Protein 3QJA (pdb70)

B-factor: mean 16.16, std 7.22, range [7.81, 48.52]

Structure (mmCIF, N/CA/C/O backbone):
data_3QJA
#
_entry.id   3QJA
#
_cell.length_a   49.069
_cell.length_b   53.505
_cell.length_c   87.826
_cell.angle_alpha   90.000
_cell.angle_beta   90.000
_cell.angle_gamma   90.000
#
_symmetry.space_group_name_H-M   'P 21 21 21'
#
loop_
_entity.id
_entity.type
_entity.pdbx_description
1 polymer 'Indole-3-glycerol phosphate synthase'
2 non-polymer 'SULFATE ION'
3 water water
#
loop_
_atom_site.group_PDB
_atom_site.id
_atom_site.type_symbol
_atom_site.label_atom_id
_atom_site.label_alt_id
_atom_site.label_comp_id
_atom_site.label_asym_id
_atom_site.label_entity_id
_atom_site.label_seq_id
_atom_site.pdbx_PDB_ins_code
_atom_site.Cartn_x
_atom_site.Cartn_y
_atom_site.Cartn_z
_atom_site.occupancy
_atom_site.B_iso_or_equiv
_atom_site.auth_seq_id
_atom_site.auth_comp_id
_atom_site.auth_asym_id
_atom_site.auth_atom_id
_atom_site.pdbx_PDB_model_num
ATOM 1 N N . ALA A 1 4 ? 4.159 64.941 19.144 1.00 29.10 4 ALA A N 1
ATOM 2 C CA . ALA A 1 4 ? 5.457 65.116 19.859 1.00 28.98 4 ALA A CA 1
ATOM 3 C C . ALA A 1 4 ? 5.393 64.584 21.293 1.00 28.85 4 ALA A C 1
ATOM 4 O O . ALA A 1 4 ? 6.339 63.950 21.760 1.00 29.00 4 ALA A O 1
ATOM 6 N N . THR A 1 5 ? 4.278 64.835 21.980 1.00 28.49 5 THR A N 1
ATOM 7 C CA . THR A 1 5 ? 4.112 64.438 23.386 1.00 28.17 5 THR A CA 1
ATOM 8 C C . THR A 1 5 ? 3.964 62.926 23.590 1.00 27.65 5 THR A C 1
ATOM 9 O O . THR A 1 5 ? 4.527 62.364 24.534 1.00 27.71 5 THR A O 1
ATOM 11 N N . VAL A 1 6 ? 3.203 62.271 22.716 1.00 26.87 6 VAL A N 1
ATOM 12 C CA . VAL A 1 6 ? 3.029 60.816 22.790 1.00 26.10 6 VAL A CA 1
ATOM 13 C C . VAL A 1 6 ? 4.343 60.103 22.458 1.00 24.94 6 VAL A C 1
ATOM 14 O O . VAL A 1 6 ? 4.697 59.090 23.076 1.00 24.70 6 VAL A O 1
ATOM 18 N N . LEU A 1 7 ? 5.065 60.649 21.486 1.00 23.62 7 LEU A N 1
ATOM 19 C CA . LEU A 1 7 ? 6.381 60.144 21.123 1.00 22.49 7 LEU A CA 1
ATOM 20 C C . LEU A 1 7 ? 7.377 60.330 22.271 1.00 21.33 7 LEU A C 1
ATOM 21 O O . LEU A 1 7 ? 8.220 59.463 22.494 1.00 19.89 7 LEU A O 1
ATOM 26 N N . ASP A 1 8 ? 7.275 61.439 23.007 1.00 20.22 8 ASP A N 1
ATOM 27 C CA . ASP A 1 8 ? 8.090 61.636 24.216 1.00 19.89 8 ASP A CA 1
ATOM 28 C C . ASP A 1 8 ? 7.910 60.480 25.203 1.00 19.50 8 ASP A C 1
ATOM 29 O O . ASP A 1 8 ? 8.873 60.049 25.824 1.00 18.38 8 ASP A O 1
ATOM 34 N N . SER A 1 9 ? 6.682 59.980 25.343 1.00 19.54 9 SER A N 1
ATOM 35 C CA . SER A 1 9 ? 6.402 58.881 26.272 1.00 19.46 9 SER A CA 1
ATOM 36 C C . SER A 1 9 ? 7.051 57.570 25.810 1.00 18.98 9 SER A C 1
ATOM 37 O O . SER A 1 9 ? 7.606 56.812 26.616 1.00 19.40 9 SER A O 1
ATOM 39 N N . ILE A 1 10 ? 7.004 57.317 24.505 1.00 18.05 10 ILE A N 1
ATOM 40 C CA . ILE A 1 10 ? 7.696 56.166 23.925 1.00 17.80 10 ILE A CA 1
ATOM 41 C C . ILE A 1 10 ? 9.205 56.276 24.160 1.00 16.58 10 ILE A C 1
ATOM 42 O O . ILE A 1 10 ? 9.865 55.314 24.573 1.00 16.16 10 ILE A O 1
ATOM 47 N N . LEU A 1 11 ? 9.747 57.461 23.901 1.00 15.26 11 LEU A N 1
ATOM 48 C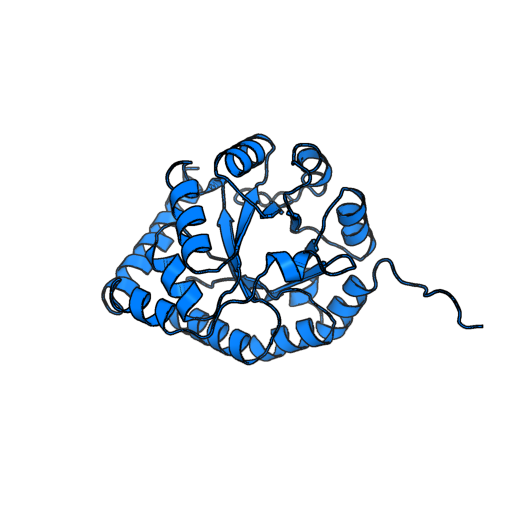 CA . LEU A 1 11 ? 11.176 57.698 24.063 1.00 14.54 11 LEU A CA 1
ATOM 49 C C . LEU A 1 11 ? 11.619 57.611 25.519 1.00 13.88 11 LEU A C 1
ATOM 50 O O . LEU A 1 11 ? 12.744 57.208 25.781 1.00 13.13 11 LEU A O 1
ATOM 55 N N . GLU A 1 12 ? 10.737 57.937 26.464 1.00 13.82 12 GLU A N 1
ATOM 56 C CA . GLU A 1 12 ? 11.053 57.763 27.880 1.00 14.26 12 GLU A CA 1
ATOM 57 C C . GLU A 1 12 ? 11.395 56.302 28.171 1.00 13.38 12 GLU A C 1
ATOM 58 O O . GLU A 1 12 ? 12.365 56.014 28.868 1.00 13.31 12 GLU A O 1
ATOM 64 N N . GLY A 1 13 ? 10.601 55.384 27.630 1.00 13.02 13 GLY A N 1
ATOM 65 C CA . GLY A 1 13 ? 10.853 53.954 27.811 1.00 12.70 13 GLY A CA 1
ATOM 66 C C . GLY A 1 13 ? 12.143 53.511 27.141 1.00 12.17 13 GLY A C 1
ATOM 67 O O . GLY A 1 13 ? 12.899 52.717 27.698 1.00 12.19 13 GLY A O 1
ATOM 68 N N . VAL A 1 14 ? 12.393 54.024 25.941 1.00 11.89 14 VAL A N 1
ATOM 69 C CA . VAL A 1 14 ? 13.628 53.718 25.223 1.00 11.50 14 VAL A CA 1
ATOM 70 C C . VAL A 1 14 ? 14.844 54.185 26.035 1.00 10.62 14 VAL A C 1
ATOM 71 O O . VAL A 1 14 ? 15.804 53.433 26.234 1.00 10.92 14 VAL A O 1
ATOM 75 N N . ARG A 1 15 ? 14.791 55.422 26.526 1.00 10.61 15 ARG A N 1
ATOM 76 C CA . ARG A 1 15 ? 15.890 55.985 27.314 1.00 10.54 15 ARG A CA 1
ATOM 77 C C . ARG A 1 15 ? 16.094 55.248 28.641 1.00 10.47 15 ARG A C 1
ATOM 78 O O . ARG A 1 15 ? 17.229 55.058 29.084 1.00 10.28 15 ARG A O 1
ATOM 86 N N . ALA A 1 16 ? 14.999 54.831 29.267 1.00 10.34 16 ALA A N 1
ATOM 87 C CA . ALA A 1 16 ? 15.077 54.022 30.480 1.00 10.27 16 ALA A CA 1
ATOM 88 C C . ALA A 1 16 ? 15.807 52.718 30.200 1.00 10.42 16 ALA A C 1
ATOM 89 O O . ALA A 1 16 ? 16.698 52.318 30.947 1.00 10.05 16 ALA A O 1
ATOM 91 N N . ASP A 1 17 ? 15.439 52.048 29.118 1.00 10.52 17 ASP A N 1
ATOM 92 C CA . ASP A 1 17 ? 16.093 50.783 28.799 1.00 11.25 17 ASP A CA 1
ATOM 93 C C . ASP A 1 17 ? 17.564 50.961 28.442 1.00 10.85 17 ASP A C 1
ATOM 94 O O . ASP A 1 17 ? 18.384 50.156 28.855 1.00 10.75 17 ASP A O 1
ATOM 99 N N . VAL A 1 18 ? 17.909 52.020 27.718 1.00 10.32 18 VAL A N 1
ATOM 100 C CA . VAL A 1 18 ? 19.315 52.301 27.437 1.00 10.51 18 VAL A CA 1
ATOM 101 C C . VAL A 1 18 ? 20.096 52.463 28.741 1.00 10.05 18 VAL A C 1
ATOM 102 O O . VAL A 1 18 ? 21.169 51.880 28.908 1.00 10.43 18 VAL A O 1
ATOM 106 N N . ALA A 1 19 ? 19.564 53.255 29.668 1.00 9.73 19 ALA A N 1
ATOM 107 C CA . ALA A 1 19 ? 20.239 53.501 30.936 1.00 9.95 19 ALA A CA 1
ATOM 108 C C . ALA A 1 19 ? 20.429 52.210 31.732 1.00 9.89 19 ALA A C 1
ATOM 109 O O . ALA A 1 19 ? 21.489 51.987 32.325 1.00 10.04 19 ALA A O 1
ATOM 111 N N . ALA A 1 20 ? 19.422 51.339 31.726 1.00 10.05 20 ALA A N 1
ATOM 112 C CA . ALA A 1 20 ? 19.565 50.054 32.404 1.00 10.36 20 ALA A CA 1
ATOM 113 C C . ALA A 1 20 ? 20.668 49.217 31.744 1.00 10.60 20 ALA A C 1
ATOM 114 O O . ALA A 1 20 ? 21.489 48.624 32.437 1.00 11.23 20 ALA A O 1
ATOM 116 N N . ARG A 1 21 ? 20.722 49.187 30.414 1.00 10.20 21 ARG A N 1
ATOM 117 C CA . ARG A 1 21 ? 21.768 48.419 29.736 1.00 10.25 21 ARG A CA 1
ATOM 118 C C . ARG A 1 21 ? 23.142 48.974 30.060 1.00 10.35 21 ARG A C 1
ATOM 119 O O . ARG A 1 21 ? 24.084 48.215 30.285 1.00 10.21 21 ARG A O 1
ATOM 127 N N . GLU A 1 22 ? 23.238 50.293 30.113 1.00 10.83 22 GLU A N 1
ATOM 128 C CA . GLU A 1 22 ? 24.491 50.983 30.370 1.00 11.69 22 GLU A CA 1
ATOM 129 C C . GLU A 1 22 ? 25.008 50.725 31.786 1.00 12.10 22 GLU A C 1
ATOM 130 O O . GLU A 1 22 ? 26.210 50.815 32.030 1.00 12.45 22 GLU A O 1
ATOM 136 N N . ALA A 1 23 ? 24.109 50.370 32.704 1.00 12.44 23 ALA A N 1
ATOM 137 C CA . ALA A 1 23 ? 24.506 50.017 34.065 1.00 12.80 23 ALA A CA 1
ATOM 138 C C . ALA A 1 23 ? 25.272 48.695 34.144 1.00 13.01 23 ALA A C 1
ATOM 139 O O . ALA A 1 23 ? 25.970 48.463 35.131 1.00 14.45 23 ALA A O 1
ATOM 141 N N . SER A 1 24 ? 25.143 47.830 33.132 1.00 12.33 24 SER A N 1
ATOM 142 C CA A SER A 1 24 ? 25.873 46.555 33.080 0.50 11.83 24 SER A CA 1
ATOM 143 C CA B SER A 1 24 ? 25.900 46.570 33.106 0.50 12.43 24 SER A CA 1
ATOM 144 C C . SER A 1 24 ? 26.949 46.501 31.993 1.00 11.58 24 SER A C 1
ATOM 145 O O . SER A 1 24 ? 27.946 45.796 32.140 1.00 11.90 24 SER A O 1
ATOM 150 N N . VAL A 1 25 ? 26.718 47.212 30.888 1.00 10.74 25 VAL A N 1
ATOM 151 C CA . VAL A 1 25 ? 27.694 47.333 29.806 1.00 10.36 25 VAL A CA 1
ATOM 152 C C . VAL A 1 25 ? 27.935 48.826 29.639 1.00 10.28 25 VAL A C 1
ATOM 153 O O . VAL A 1 25 ? 27.108 49.534 29.068 1.00 9.94 25 VAL A O 1
ATOM 157 N N . SER A 1 26 ? 29.047 49.313 30.174 1.00 10.36 26 SER A N 1
ATOM 158 C CA . SER A 1 26 ? 29.277 50.746 30.281 1.00 10.65 26 SER A CA 1
ATOM 159 C C . SER A 1 26 ? 29.488 51.392 28.922 1.00 10.41 26 SER A C 1
ATOM 160 O O . SER A 1 26 ? 29.749 50.724 27.921 1.00 9.97 26 SER A O 1
ATOM 163 N N . LEU A 1 27 ? 29.386 52.714 28.894 1.00 10.56 27 LEU A N 1
ATOM 164 C CA . LEU A 1 27 ? 29.698 53.467 27.695 1.00 10.92 27 LEU A CA 1
ATOM 165 C C . LEU A 1 27 ? 31.121 53.165 27.227 1.00 10.70 27 LEU A C 1
ATOM 166 O O . LEU A 1 27 ? 31.344 52.953 26.045 1.00 10.57 27 LEU A O 1
ATOM 171 N N . SER A 1 28 ? 32.090 53.131 28.136 1.00 11.15 28 SER A N 1
ATOM 172 C CA A SER A 1 28 ? 33.465 52.825 27.749 0.50 11.45 28 SER A CA 1
ATOM 173 C CA B SER A 1 28 ? 33.461 52.834 27.737 0.50 11.40 28 SER A CA 1
ATOM 174 C C . SER A 1 28 ? 33.561 51.433 27.114 1.00 10.94 28 SER A C 1
ATOM 175 O O . SER A 1 28 ? 34.224 51.248 26.096 1.00 10.73 28 SER A O 1
ATOM 180 N N . GLU A 1 29 ? 32.886 50.458 27.717 1.00 10.33 29 GLU A N 1
ATOM 181 C CA . GLU A 1 29 ? 32.881 49.093 27.193 1.00 10.10 29 GLU A CA 1
ATOM 182 C C . GLU A 1 29 ? 32.235 49.000 25.815 1.00 9.65 29 GLU A C 1
ATOM 183 O O . GLU A 1 29 ? 32.764 48.337 24.928 1.00 9.50 29 GLU A O 1
ATOM 189 N N . ILE A 1 30 ? 31.111 49.679 25.611 1.00 9.76 30 ILE A N 1
ATOM 190 C CA . ILE A 1 30 ? 30.447 49.569 24.319 1.00 9.71 30 ILE A CA 1
ATOM 191 C C . ILE A 1 30 ? 31.219 50.331 23.240 1.00 9.63 30 ILE A C 1
ATOM 192 O O . ILE A 1 30 ? 31.248 49.909 22.085 1.00 9.60 30 ILE A O 1
ATOM 197 N N . LYS A 1 31 ? 31.866 51.431 23.615 1.00 9.52 31 LYS A N 1
ATOM 198 C CA . LYS A 1 31 ? 32.745 52.132 22.678 1.00 10.47 31 LYS A CA 1
ATOM 199 C C . LYS A 1 31 ? 33.896 51.224 22.229 1.00 10.28 31 LYS A C 1
ATOM 200 O O . LYS A 1 31 ? 34.239 51.183 21.044 1.00 10.44 31 LYS A O 1
ATOM 206 N N . ALA A 1 32 ? 34.490 50.499 23.176 1.00 10.42 32 ALA A N 1
ATOM 207 C CA . ALA A 1 32 ? 35.583 49.584 22.855 1.00 10.66 32 ALA A CA 1
ATOM 208 C C . ALA A 1 32 ? 35.090 48.442 21.967 1.00 10.53 32 ALA A C 1
ATOM 209 O O . ALA A 1 32 ? 35.771 48.053 21.020 1.00 11.10 32 ALA A O 1
ATOM 211 N N . ALA A 1 33 ? 33.903 47.914 22.263 1.00 10.38 33 ALA A N 1
ATOM 212 C CA . ALA A 1 33 ? 33.319 46.847 21.447 1.00 10.44 33 ALA A CA 1
ATOM 213 C C . ALA A 1 33 ? 33.079 47.325 20.021 1.00 10.36 33 ALA A C 1
ATOM 214 O O . ALA A 1 33 ? 33.354 46.606 19.063 1.00 10.77 33 ALA A O 1
ATOM 216 N N . ALA A 1 34 ? 32.571 48.544 19.875 1.00 10.01 34 ALA A N 1
ATOM 217 C CA . ALA A 1 34 ? 32.329 49.106 18.551 1.00 10.44 34 ALA A CA 1
ATOM 218 C C . ALA A 1 34 ? 33.643 49.274 17.785 1.00 10.49 34 ALA A C 1
ATOM 219 O O . ALA A 1 34 ? 33.734 48.924 16.605 1.00 11.03 34 ALA A O 1
ATOM 221 N N . ALA A 1 35 ? 34.672 49.791 18.454 1.00 10.93 35 ALA A N 1
ATOM 222 C CA . ALA A 1 35 ? 35.965 50.008 17.806 1.00 11.80 35 ALA A CA 1
ATOM 223 C C . ALA A 1 35 ? 36.612 48.710 17.332 1.00 12.13 35 ALA A C 1
ATOM 224 O O . ALA A 1 35 ? 37.309 48.699 16.321 1.00 13.43 35 ALA A O 1
ATOM 226 N N . ALA A 1 36 ? 36.374 47.620 18.058 1.00 11.98 36 ALA A N 1
ATOM 227 C CA . ALA A 1 36 ? 36.959 46.312 17.749 1.00 12.15 36 ALA A CA 1
ATOM 228 C C . ALA A 1 36 ? 36.143 45.484 16.760 1.00 11.95 36 ALA A C 1
ATOM 229 O O . ALA A 1 36 ? 36.602 44.435 16.317 1.00 12.07 36 ALA A O 1
ATOM 231 N N . ALA A 1 37 ? 34.940 45.935 16.413 1.00 11.42 37 ALA A N 1
ATOM 232 C CA . ALA A 1 37 ? 34.044 45.147 15.576 1.00 11.07 37 ALA A CA 1
ATOM 233 C C . ALA A 1 37 ? 34.569 45.013 14.148 1.00 10.82 37 ALA A C 1
ATOM 234 O O . ALA A 1 37 ? 35.338 45.857 13.687 1.00 11.67 37 ALA A O 1
ATOM 236 N N . PRO A 1 38 ? 34.140 43.958 13.436 1.00 10.28 38 PRO A N 1
ATOM 237 C CA . PRO A 1 38 ? 34.459 43.835 12.013 1.00 10.27 38 PRO A CA 1
ATOM 238 C C . PRO A 1 38 ? 34.038 45.088 11.250 1.00 10.43 38 PRO A C 1
ATOM 239 O O . PRO A 1 38 ? 33.015 45.684 11.583 1.00 10.34 38 PRO A O 1
ATOM 243 N N . PRO A 1 39 ? 34.826 45.513 10.252 1.00 10.78 39 PRO A N 1
ATOM 244 C CA . PRO A 1 39 ? 34.550 46.794 9.614 1.00 11.05 39 PRO A CA 1
ATOM 245 C C . PRO A 1 39 ? 33.148 46.922 9.019 1.00 10.46 39 PRO A C 1
ATOM 246 O O . PRO A 1 39 ? 32.613 45.954 8.468 1.00 10.09 39 PRO A O 1
ATOM 250 N N . PRO A 1 40 ? 32.561 48.125 9.113 1.00 10.09 40 PRO A N 1
ATOM 251 C CA . PRO A 1 40 ? 31.272 48.355 8.492 1.00 9.84 40 PRO A CA 1
ATOM 252 C C . PRO A 1 40 ? 31.401 48.447 6.981 1.00 10.03 40 PRO A C 1
ATOM 253 O O . PRO A 1 40 ? 32.441 48.862 6.457 1.00 10.67 40 PRO A O 1
ATOM 257 N N . LEU A 1 41 ? 30.342 48.059 6.290 1.00 9.78 41 LEU A N 1
ATOM 258 C CA . LEU A 1 41 ? 30.232 48.239 4.848 1.00 10.01 41 LEU A CA 1
ATOM 259 C C . LEU A 1 41 ? 29.792 49.658 4.499 1.00 10.37 41 LEU A C 1
ATOM 260 O O . LEU A 1 41 ? 28.939 50.241 5.185 1.00 11.17 41 LEU A O 1
ATOM 265 N N . ASP A 1 42 ? 30.363 50.197 3.427 1.00 11.10 42 ASP A N 1
ATOM 266 C CA . ASP A 1 42 ? 29.959 51.479 2.857 1.00 11.62 42 ASP A CA 1
ATOM 267 C C . ASP A 1 42 ? 28.583 51.330 2.207 1.00 11.06 42 ASP A C 1
ATOM 268 O O . ASP A 1 42 ? 28.449 50.779 1.117 1.00 11.50 42 ASP A O 1
ATOM 273 N N . VAL A 1 43 ? 27.560 51.825 2.892 1.00 10.92 43 VAL A N 1
ATOM 274 C CA . VAL A 1 43 ? 26.188 51.650 2.439 1.00 11.34 43 VAL A CA 1
ATOM 275 C C . VAL A 1 43 ? 25.873 52.570 1.252 1.00 11.64 43 VAL A C 1
ATOM 276 O O . VAL A 1 43 ? 25.040 52.241 0.418 1.00 11.78 43 VAL A O 1
ATOM 280 N N . MET A 1 44 ? 26.565 53.702 1.158 1.00 12.34 44 MET A N 1
ATOM 281 C CA . MET A 1 44 ? 26.405 54.597 0.010 1.00 13.12 44 MET A CA 1
ATOM 282 C C . MET A 1 44 ? 26.759 53.875 -1.292 1.00 12.83 44 MET A C 1
ATOM 283 O O . MET A 1 44 ? 26.025 53.941 -2.286 1.00 12.93 44 MET A O 1
ATOM 288 N N . ALA A 1 45 ? 27.884 53.168 -1.278 1.00 12.66 45 ALA A N 1
ATOM 289 C CA . ALA A 1 45 ? 28.310 52.396 -2.438 1.00 12.83 45 ALA A CA 1
ATOM 290 C C . ALA A 1 45 ? 27.302 51.297 -2.781 1.00 12.72 45 ALA A C 1
ATOM 291 O O . ALA A 1 45 ? 27.001 51.073 -3.945 1.00 13.09 45 ALA A O 1
ATOM 293 N N . ALA A 1 46 ? 26.765 50.622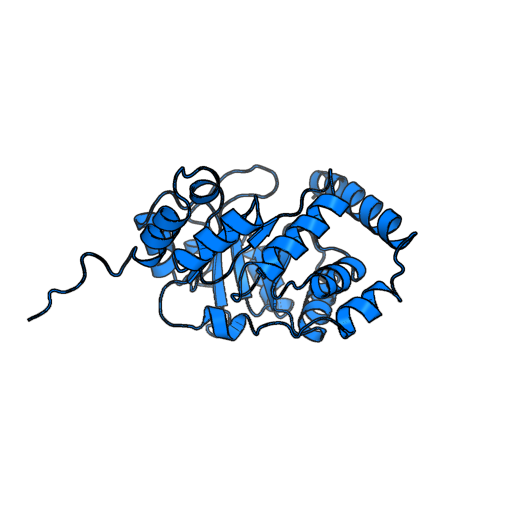 -1.767 1.00 12.11 46 ALA A N 1
ATOM 294 C CA . ALA A 1 46 ? 25.748 49.600 -2.001 1.00 12.18 46 ALA A CA 1
ATOM 295 C C . ALA A 1 46 ? 24.525 50.212 -2.679 1.00 12.38 46 ALA A C 1
ATOM 296 O O . ALA A 1 46 ? 23.998 49.655 -3.642 1.00 12.58 46 ALA A O 1
ATOM 298 N N . LEU A 1 47 ? 24.084 51.360 -2.173 1.00 12.89 47 LEU A N 1
ATOM 299 C CA . LEU A 1 47 ? 22.883 52.020 -2.693 1.00 13.72 47 LEU A CA 1
ATOM 300 C C . LEU A 1 47 ? 23.066 52.541 -4.119 1.00 14.83 47 LEU A C 1
ATOM 301 O O . LEU A 1 47 ? 22.091 52.657 -4.863 1.00 16.00 47 LEU A O 1
ATOM 306 N N . ARG A 1 48 ? 24.304 52.840 -4.500 1.00 15.53 48 ARG A N 1
ATOM 307 C CA . ARG A 1 48 ? 24.595 53.338 -5.850 1.00 16.89 48 ARG A CA 1
ATOM 308 C C . ARG A 1 48 ? 24.754 52.227 -6.898 1.00 17.08 48 ARG A C 1
ATOM 309 O O . ARG A 1 48 ? 24.931 52.524 -8.083 1.00 18.06 48 ARG A O 1
ATOM 317 N N . GLU A 1 49 ? 24.679 50.962 -6.494 1.00 17.41 49 GLU A N 1
ATOM 318 C CA . GLU A 1 49 ? 24.739 49.855 -7.452 1.00 17.70 49 GLU A CA 1
ATOM 319 C C . GLU A 1 49 ? 23.553 49.903 -8.419 1.00 17.96 49 GLU A C 1
ATOM 320 O O . GLU A 1 49 ? 22.465 50.342 -8.045 1.00 17.66 49 GLU A O 1
ATOM 326 N N . PRO A 1 50 ? 23.757 49.464 -9.676 1.00 18.47 50 PRO A N 1
ATOM 327 C CA . PRO A 1 50 ? 22.681 49.545 -10.664 1.00 18.51 50 PRO A CA 1
ATOM 328 C C . PRO A 1 50 ? 21.387 48.851 -10.253 1.00 18.02 50 PRO A C 1
ATOM 329 O O . PRO A 1 50 ? 21.411 47.815 -9.597 1.00 18.27 50 PRO A O 1
ATOM 333 N N . GLY A 1 51 ? 20.264 49.429 -10.667 1.00 17.54 51 GLY A N 1
ATOM 334 C CA . GLY A 1 51 ? 18.961 48.842 -10.413 1.00 16.79 51 GLY A CA 1
ATOM 335 C C . GLY A 1 51 ? 18.333 49.423 -9.170 1.00 15.95 51 GLY A C 1
ATOM 336 O O . GLY A 1 51 ? 19.009 50.030 -8.334 1.00 16.51 51 GLY A O 1
ATOM 337 N N . ILE A 1 52 ? 17.031 49.226 -9.043 1.00 14.77 52 ILE A N 1
ATOM 338 C CA . ILE A 1 52 ? 16.282 49.761 -7.920 1.00 13.89 52 ILE A CA 1
ATOM 339 C C . ILE A 1 52 ? 16.527 48.833 -6.739 1.00 13.07 52 ILE A C 1
ATOM 340 O O . ILE A 1 52 ? 16.108 47.677 -6.763 1.00 14.00 52 ILE A O 1
ATOM 345 N N . GLY A 1 53 ? 17.219 49.327 -5.721 1.00 12.09 53 GLY A N 1
ATOM 346 C CA . GLY A 1 53 ? 17.562 48.501 -4.569 1.00 11.81 53 GLY A CA 1
ATOM 347 C C . GLY A 1 53 ? 16.350 48.145 -3.734 1.00 11.18 53 GLY A C 1
ATOM 348 O O . GLY A 1 53 ? 15.451 48.963 -3.544 1.00 12.32 53 GLY A O 1
ATOM 349 N N . VAL A 1 54 ? 16.324 46.915 -3.241 1.00 10.49 54 VAL A N 1
ATOM 350 C CA . VAL A 1 54 ? 15.272 46.465 -2.349 1.00 10.32 54 VAL A CA 1
ATOM 351 C C . VAL A 1 54 ? 15.871 46.297 -0.957 1.00 9.68 54 VAL A C 1
ATOM 352 O O . VAL A 1 54 ? 16.819 45.537 -0.763 1.00 10.23 54 VAL A O 1
ATOM 356 N N . ILE A 1 55 ? 15.322 47.023 0.002 1.00 9.52 55 ILE A N 1
ATOM 357 C CA . ILE A 1 55 ? 15.703 46.894 1.399 1.00 9.55 55 ILE A CA 1
ATOM 358 C C . ILE A 1 55 ? 14.608 46.072 2.062 1.00 9.53 55 ILE A C 1
ATOM 359 O O . ILE A 1 55 ? 13.467 46.514 2.141 1.00 10.46 55 ILE A O 1
ATOM 364 N N . ALA A 1 56 ? 14.959 44.869 2.510 1.00 9.56 56 ALA A N 1
ATOM 365 C CA . ALA A 1 56 ? 13.991 43.889 2.999 1.00 9.81 56 ALA A CA 1
ATOM 366 C C . ALA A 1 56 ? 14.061 43.843 4.514 1.00 9.82 56 ALA A C 1
ATOM 367 O O . ALA A 1 56 ? 15.136 43.692 5.077 1.00 10.36 56 ALA A O 1
ATOM 369 N N . GLU A 1 57 ? 12.914 43.960 5.178 1.00 10.61 57 GLU A N 1
ATOM 370 C CA . GLU A 1 57 ? 12.902 44.129 6.620 1.00 11.94 57 GLU A CA 1
ATOM 371 C C . GLU A 1 57 ? 12.507 42.878 7.381 1.00 12.65 57 GLU A C 1
ATOM 372 O O . GLU A 1 57 ? 11.503 42.225 7.073 1.00 12.55 57 GLU A O 1
ATOM 378 N N . VAL A 1 58 ? 13.343 42.539 8.360 1.00 13.88 58 VAL A N 1
ATOM 379 C CA . VAL A 1 58 ? 13.030 41.555 9.393 1.00 16.36 58 VAL A CA 1
ATOM 380 C C . VAL A 1 58 ? 12.336 42.298 10.546 1.00 18.32 58 VAL A C 1
ATOM 381 O O . VAL A 1 58 ? 12.927 43.177 11.170 1.00 18.74 58 VAL A O 1
ATOM 385 N N . LYS A 1 59 ? 11.078 41.959 10.806 1.00 20.75 59 LYS A N 1
ATOM 386 C CA . LYS A 1 59 ? 10.339 42.496 11.951 1.00 22.98 59 LYS A CA 1
ATOM 387 C C . LYS A 1 59 ? 9.188 41.564 12.304 1.00 23.25 59 LYS A C 1
ATOM 388 O O . LYS A 1 59 ? 8.674 40.855 11.439 1.00 24.45 59 LYS A O 1
ATOM 394 N N . ASP A 1 73 ? 12.852 32.031 12.163 1.00 18.66 73 ASP A N 1
ATOM 395 C CA . ASP A 1 73 ? 14.253 32.270 12.498 1.00 17.58 73 ASP A CA 1
ATOM 396 C C . ASP A 1 73 ? 14.740 33.508 11.738 1.00 16.45 73 ASP A C 1
ATOM 397 O O . ASP A 1 73 ? 14.713 33.519 10.514 1.00 15.76 73 ASP A O 1
ATOM 402 N N . PRO A 1 74 ? 15.168 34.564 12.457 1.00 15.56 74 PRO A N 1
ATOM 403 C CA . PRO A 1 74 ? 15.516 35.808 11.763 1.00 15.18 74 PRO A CA 1
ATOM 404 C C . PRO A 1 74 ? 16.701 35.678 10.809 1.00 14.45 74 PRO A C 1
ATOM 405 O O . PRO A 1 74 ? 16.721 36.366 9.792 1.00 14.08 74 PRO A O 1
ATOM 409 N N . ALA A 1 75 ? 17.667 34.819 11.127 1.00 13.78 75 ALA A N 1
ATOM 410 C CA . ALA A 1 75 ? 18.799 34.568 10.238 1.00 13.51 75 ALA A CA 1
ATOM 411 C C . ALA A 1 75 ? 18.332 33.916 8.945 1.00 13.21 75 ALA A C 1
ATOM 412 O O . ALA A 1 75 ? 18.788 34.270 7.861 1.00 12.68 75 ALA A O 1
ATOM 414 N N . LYS A 1 76 ? 17.436 32.942 9.063 1.00 13.26 76 LYS A N 1
ATOM 415 C CA . LYS A 1 76 ? 16.900 32.265 7.890 1.00 13.01 76 LYS A CA 1
ATOM 416 C C . LYS A 1 76 ? 16.108 33.237 7.009 1.00 12.26 76 LYS A C 1
ATOM 417 O O . LYS A 1 76 ? 16.198 33.191 5.784 1.00 11.70 76 LYS A O 1
ATOM 419 N N . LEU A 1 77 ? 15.337 34.115 7.637 1.00 11.52 77 LEU A N 1
ATOM 420 C CA . LEU A 1 77 ? 14.582 35.125 6.903 1.00 11.32 77 LEU A CA 1
ATOM 421 C C . LEU A 1 77 ? 15.523 36.086 6.177 1.00 10.80 77 LEU A C 1
ATOM 422 O O . LEU A 1 77 ? 15.354 36.348 4.992 1.00 10.56 77 LEU A O 1
ATOM 427 N N . ALA A 1 78 ? 16.539 36.585 6.878 1.00 10.54 78 ALA A N 1
ATOM 428 C CA . ALA A 1 78 ? 17.530 37.467 6.252 1.00 10.64 78 ALA A CA 1
ATOM 429 C C . ALA A 1 78 ? 18.235 36.789 5.075 1.00 10.47 78 ALA A C 1
ATOM 430 O O . ALA A 1 78 ? 18.470 37.425 4.042 1.00 10.45 78 ALA A O 1
ATOM 432 N N . GLN A 1 79 ? 18.560 35.501 5.219 1.00 10.87 79 GLN A N 1
ATOM 433 C CA . GLN A 1 79 ? 19.216 34.761 4.146 1.00 11.50 79 GLN A CA 1
ATOM 434 C C . GLN A 1 79 ? 18.310 34.603 2.942 1.00 11.03 79 GLN A C 1
ATOM 435 O O . GLN A 1 79 ? 18.777 34.694 1.813 1.00 11.01 79 GLN A O 1
ATOM 441 N N . ALA A 1 80 ? 17.023 34.359 3.178 1.00 10.70 80 ALA A N 1
ATOM 442 C CA . ALA A 1 80 ? 16.050 34.306 2.098 1.00 10.51 80 ALA A CA 1
ATOM 443 C C . ALA A 1 80 ? 16.023 35.641 1.356 1.00 9.77 80 ALA A C 1
ATOM 444 O O . ALA A 1 80 ? 16.020 35.677 0.132 1.00 9.76 80 ALA A O 1
ATOM 446 N N . TYR A 1 81 ? 16.036 36.739 2.105 1.00 9.47 81 TYR A N 1
ATOM 447 C CA . TYR A 1 81 ? 16.069 38.063 1.499 1.00 9.37 81 TYR A CA 1
ATOM 448 C C . TYR A 1 81 ? 17.316 38.263 0.627 1.00 9.31 81 TYR A C 1
ATOM 449 O O . TYR A 1 81 ? 17.238 38.728 -0.520 1.00 9.17 81 TYR A O 1
ATOM 458 N N . GLN A 1 82 ? 18.477 37.917 1.169 1.00 9.32 82 GLN A N 1
ATOM 459 C CA . GLN A 1 82 ? 19.711 38.044 0.406 1.00 9.34 82 GLN A CA 1
ATOM 460 C C . GLN A 1 82 ? 19.679 37.156 -0.840 1.00 9.90 82 GLN A C 1
ATOM 461 O O . GLN A 1 82 ? 20.054 37.592 -1.930 1.00 9.59 82 GLN A O 1
ATOM 467 N N . ASP A 1 83 ? 19.217 35.919 -0.676 1.00 10.37 83 ASP A N 1
ATOM 468 C CA . ASP A 1 83 ? 19.093 34.978 -1.799 1.00 11.39 83 ASP A CA 1
ATOM 469 C C . ASP A 1 83 ? 18.228 35.532 -2.925 1.00 10.93 83 ASP A C 1
ATOM 470 O O . ASP A 1 83 ? 18.504 35.302 -4.096 1.00 11.87 83 ASP A O 1
ATOM 475 N N . GLY A 1 84 ? 17.165 36.239 -2.555 1.00 10.31 84 GLY A N 1
ATOM 476 C CA . GLY A 1 84 ? 16.252 36.843 -3.519 1.00 10.20 84 GLY A CA 1
ATOM 477 C C . GLY A 1 84 ? 16.778 38.098 -4.186 1.00 9.93 84 GLY A C 1
ATOM 478 O O . GLY A 1 84 ? 16.148 38.604 -5.105 1.00 10.66 84 GLY A O 1
ATOM 479 N N . GLY A 1 85 ? 17.910 38.622 -3.714 1.00 9.45 85 GLY A N 1
ATOM 480 C CA . GLY A 1 85 ? 18.549 39.785 -4.320 1.00 9.45 85 GLY A CA 1
ATOM 481 C C . GLY A 1 85 ? 18.411 41.091 -3.558 1.00 9.26 85 GLY A C 1
ATOM 482 O O . GLY A 1 85 ? 18.696 42.149 -4.111 1.00 9.64 85 GLY A O 1
ATOM 483 N N . ALA A 1 86 ? 18.006 41.040 -2.292 1.00 9.34 86 ALA A N 1
ATOM 484 C CA . ALA A 1 86 ? 17.934 42.262 -1.484 1.00 9.03 86 ALA A CA 1
ATOM 485 C C . ALA A 1 86 ? 19.287 42.974 -1.468 1.00 9.09 86 ALA A C 1
ATOM 486 O O . ALA A 1 86 ? 20.346 42.340 -1.431 1.00 9.47 86 ALA A O 1
ATOM 488 N N . ARG A 1 87 ? 19.238 44.298 -1.459 1.00 8.92 87 ARG A N 1
ATOM 489 C CA . ARG A 1 87 ? 20.444 45.114 -1.409 1.00 9.33 87 ARG A CA 1
ATOM 490 C C . ARG A 1 87 ? 20.928 45.301 0.030 1.00 8.99 87 ARG A C 1
ATOM 491 O O . ARG A 1 87 ? 22.124 45.383 0.276 1.00 9.49 87 ARG A O 1
ATOM 499 N N . ILE A 1 88 ? 19.972 45.417 0.953 1.00 8.96 88 ILE A N 1
ATOM 500 C CA . ILE A 1 88 ? 20.210 45.670 2.370 1.00 9.18 88 ILE A CA 1
ATOM 501 C C . ILE A 1 88 ? 19.118 44.921 3.137 1.00 8.83 88 ILE A C 1
ATOM 502 O O . ILE A 1 88 ? 17.993 44.805 2.654 1.00 9.00 88 ILE A O 1
ATOM 507 N N . VAL A 1 89 ? 19.451 44.424 4.328 1.00 8.97 89 VAL A N 1
ATOM 508 C CA A VAL A 1 89 ? 18.471 43.851 5.248 0.50 9.38 89 VAL A CA 1
ATOM 509 C CA B VAL A 1 89 ? 18.440 43.881 5.227 0.50 9.71 89 VAL A CA 1
ATOM 510 C C . VAL A 1 89 ? 18.282 44.816 6.419 1.00 9.40 89 VAL A C 1
ATOM 511 O O . VAL A 1 89 ? 19.260 45.283 6.989 1.00 9.59 89 VAL A O 1
ATOM 518 N N . SER A 1 90 ? 17.040 45.107 6.761 1.00 9.59 90 SER A N 1
ATOM 519 C CA . SER A 1 90 ? 16.726 45.933 7.907 1.00 10.53 90 SER A CA 1
ATOM 520 C C . SER A 1 90 ? 16.280 45.023 9.044 1.00 10.57 90 SER A C 1
ATOM 521 O O . SER A 1 90 ? 15.570 44.040 8.815 1.00 11.56 90 SER A O 1
ATOM 524 N N . VAL A 1 91 ? 16.721 45.325 10.259 1.00 10.58 91 VAL A N 1
ATOM 525 C CA . VAL A 1 91 ? 16.345 44.560 11.441 1.00 11.66 91 VAL A CA 1
ATOM 526 C C . VAL A 1 91 ? 15.771 45.545 12.455 1.00 12.41 91 VAL A C 1
ATOM 527 O O . VAL A 1 91 ? 16.434 46.493 12.875 1.00 11.87 91 VAL A O 1
ATOM 531 N N . VAL A 1 92 ? 14.499 45.344 12.787 1.00 14.44 92 VAL A N 1
ATOM 532 C CA . VAL A 1 92 ? 13.788 46.221 13.705 1.00 15.81 92 VAL A CA 1
ATOM 533 C C . VAL A 1 92 ? 13.943 45.725 15.137 1.00 16.69 92 VAL A C 1
ATOM 534 O O . VAL A 1 92 ? 13.803 44.530 15.418 1.00 17.10 92 VAL A O 1
ATOM 538 N N . THR A 1 93 ? 14.207 46.656 16.046 1.00 17.70 93 THR A N 1
ATOM 539 C CA . THR A 1 93 ? 14.352 46.342 17.459 1.00 18.52 93 THR A CA 1
ATOM 540 C C . THR A 1 93 ? 13.011 45.972 18.084 1.00 19.80 93 THR A C 1
ATOM 541 O O . THR A 1 93 ? 11.973 46.557 17.755 1.00 20.22 93 THR A O 1
ATOM 545 N N . GLU A 1 94 ? 13.059 44.988 18.976 1.00 20.97 94 GLU A N 1
ATOM 546 C CA . GLU A 1 94 ? 11.927 44.618 19.818 1.00 22.33 94 GLU A CA 1
ATOM 547 C C . GLU A 1 94 ? 12.287 44.985 21.255 1.00 23.26 94 GLU A C 1
ATOM 548 O O . GLU A 1 94 ? 13.022 44.261 21.930 1.00 23.72 94 GLU A O 1
ATOM 550 N N . GLN A 1 95 ? 11.780 46.129 21.710 1.00 24.23 95 GLN A N 1
ATOM 551 C CA . GLN A 1 95 ? 12.114 46.679 23.035 1.00 24.83 95 GLN A CA 1
ATOM 552 C C . GLN A 1 95 ? 11.827 45.737 24.214 1.00 25.01 95 GLN A C 1
ATOM 553 O O . GLN A 1 95 ? 12.465 45.836 25.261 1.00 25.90 95 GLN A O 1
ATOM 555 N N . ARG A 1 96 ? 10.905 44.801 24.013 1.00 25.19 96 ARG A N 1
ATOM 556 C CA . ARG A 1 96 ? 10.357 43.964 25.083 1.00 24.78 96 ARG A CA 1
ATOM 557 C C . ARG A 1 96 ? 11.228 42.749 25.402 1.00 24.55 96 ARG A C 1
ATOM 558 O O . ARG A 1 96 ? 11.051 42.106 26.436 1.00 24.57 96 ARG A O 1
ATOM 566 N N . ARG A 1 97 ? 12.145 42.422 24.494 1.00 23.60 97 ARG A N 1
ATOM 567 C CA . ARG A 1 97 ? 13.046 41.287 24.658 1.00 23.04 97 ARG A CA 1
ATOM 568 C C . ARG A 1 97 ? 14.403 41.695 24.099 1.00 21.67 97 ARG A C 1
ATOM 569 O O . ARG A 1 97 ? 14.879 41.135 23.108 1.00 21.52 97 ARG A O 1
ATOM 577 N N . PHE A 1 98 ? 15.029 42.678 24.742 1.00 20.11 98 PHE A N 1
ATOM 578 C CA . PHE A 1 98 ? 16.126 43.394 24.103 1.00 18.86 98 PHE A CA 1
ATOM 579 C C . PHE A 1 98 ? 17.387 42.555 23.933 1.00 17.77 98 PHE A C 1
ATOM 580 O O . PHE A 1 98 ? 17.998 42.612 22.874 1.00 16.69 98 PHE A O 1
ATOM 588 N N . GLN A 1 99 ? 17.786 41.792 24.946 1.00 17.01 99 GLN A N 1
ATOM 589 C CA . GLN A 1 99 ? 18.965 40.927 24.813 1.00 16.62 99 GLN A CA 1
ATOM 590 C C . GLN A 1 99 ? 18.729 39.884 23.722 1.00 16.77 99 GLN A C 1
ATOM 591 O O . GLN A 1 99 ? 19.632 39.596 22.942 1.00 15.97 99 GLN A O 1
ATOM 597 N N . GLY A 1 100 ? 17.513 39.344 23.653 1.00 17.00 100 GLY A N 1
ATOM 598 C CA . GLY A 1 100 ? 17.124 38.475 22.535 1.00 17.08 100 GLY A CA 1
ATOM 599 C C . GLY A 1 100 ? 17.160 39.191 21.193 1.00 17.14 100 GLY A C 1
ATOM 600 O O . GLY A 1 100 ? 17.580 38.610 20.192 1.00 17.11 100 GLY A O 1
ATOM 601 N N . SER A 1 101 ? 16.734 40.450 21.166 1.00 16.83 101 SER A N 1
ATOM 602 C CA . SER A 1 101 ? 16.815 41.286 19.964 1.00 16.94 101 SER A CA 1
ATOM 603 C C . SER A 1 101 ? 18.268 41.434 19.511 1.00 16.05 101 SER A C 1
ATOM 604 O O . SER A 1 101 ? 18.563 41.319 18.320 1.00 15.90 101 SER A O 1
ATOM 607 N N . LEU A 1 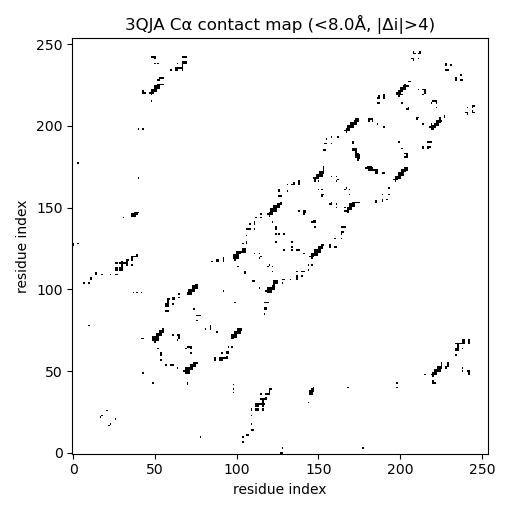102 ? 19.174 41.688 20.454 1.00 15.23 102 LEU A N 1
ATOM 608 C CA . LEU A 1 102 ? 20.597 41.793 20.130 1.00 14.61 102 LEU A CA 1
ATOM 609 C C . LEU A 1 102 ? 21.142 40.466 19.612 1.00 14.45 102 LEU A C 1
ATOM 610 O O . LEU A 1 102 ? 21.897 40.454 18.642 1.00 14.00 102 LEU A O 1
ATOM 615 N N . ASP A 1 103 ? 20.740 39.352 20.226 1.00 14.53 103 ASP A N 1
ATOM 616 C CA . ASP A 1 103 ? 21.144 38.026 19.748 1.00 15.30 103 ASP A CA 1
ATOM 617 C C . ASP A 1 103 ? 20.675 37.808 18.317 1.00 15.14 103 ASP A C 1
ATOM 618 O O . ASP A 1 103 ? 21.412 37.257 17.493 1.00 14.96 103 ASP A O 1
ATOM 623 N N . ASP A 1 104 ? 19.452 38.242 18.026 1.00 14.73 104 ASP A N 1
ATOM 624 C CA . ASP A 1 104 ? 18.904 38.123 16.681 1.00 14.48 104 ASP A CA 1
ATOM 625 C C . ASP A 1 104 ? 19.650 39.010 15.692 1.00 13.85 104 ASP A C 1
ATOM 626 O O . ASP A 1 104 ? 19.871 38.598 14.556 1.00 13.64 104 ASP A O 1
ATOM 631 N N . LEU A 1 105 ? 20.029 40.220 16.106 1.00 13.16 105 LEU A N 1
ATOM 632 C CA . LEU A 1 105 ? 20.833 41.105 15.251 1.00 12.76 105 LEU A CA 1
ATOM 633 C C . LEU A 1 105 ? 22.165 40.435 14.940 1.00 12.15 105 LEU A C 1
ATOM 634 O O . LEU A 1 105 ? 22.621 40.463 13.804 1.00 10.97 105 LEU A O 1
ATOM 639 N N . ASP A 1 106 ? 22.780 39.821 15.949 1.00 11.54 106 ASP A N 1
ATOM 640 C CA . ASP A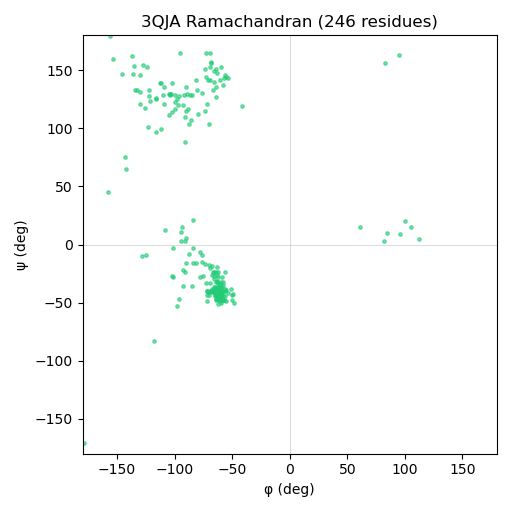 1 106 ? 24.042 39.091 15.743 1.00 11.78 106 ASP A CA 1
ATOM 641 C C . ASP A 1 106 ? 23.846 37.920 14.782 1.00 11.31 106 ASP A C 1
ATOM 642 O O . ASP A 1 106 ? 24.676 37.675 13.920 1.00 11.30 106 ASP A O 1
ATOM 647 N N . ALA A 1 107 ? 22.752 37.187 14.952 1.00 11.30 107 ALA A N 1
ATOM 648 C CA . ALA A 1 107 ? 22.456 36.056 14.079 1.00 11.21 107 ALA A CA 1
ATOM 649 C C . ALA A 1 107 ? 22.238 36.513 12.637 1.00 10.89 107 ALA A C 1
ATOM 650 O O . ALA A 1 107 ? 22.742 35.894 11.715 1.00 11.15 107 ALA A O 1
ATOM 652 N N . VAL A 1 108 ? 21.490 37.594 12.444 1.00 10.05 108 VAL A N 1
ATOM 653 C CA . VAL A 1 108 ? 21.316 38.155 11.103 1.00 9.87 108 VAL A CA 1
ATOM 654 C C . VAL A 1 108 ? 22.658 38.590 10.532 1.00 9.52 108 VAL A C 1
ATOM 655 O O . VAL A 1 108 ? 22.951 38.325 9.376 1.00 9.13 108 VAL A O 1
ATOM 659 N N . ARG A 1 109 ? 23.470 39.255 11.349 1.00 9.24 109 ARG A N 1
ATOM 660 C CA . ARG A 1 109 ? 24.779 39.705 10.898 1.00 9.09 109 ARG A CA 1
ATOM 661 C C . ARG A 1 109 ? 25.637 38.544 10.376 1.00 9.21 109 ARG A C 1
ATOM 662 O O . ARG A 1 109 ? 26.332 38.691 9.381 1.00 9.28 109 ARG A O 1
ATOM 670 N N . ALA A 1 110 ? 25.575 37.394 11.042 1.00 9.50 110 ALA A N 1
ATOM 671 C CA . ALA A 1 110 ? 26.356 36.225 10.628 1.00 9.72 110 ALA A CA 1
ATOM 672 C C . ALA A 1 110 ? 25.767 35.522 9.403 1.00 9.82 110 ALA A C 1
ATOM 673 O O . ALA A 1 110 ? 26.430 34.691 8.775 1.00 9.94 110 ALA A O 1
ATOM 675 N N . SER A 1 111 ? 24.520 35.838 9.064 1.00 9.90 111 SER A N 1
ATOM 676 C CA . SER A 1 111 ? 23.791 35.117 8.024 1.00 10.26 111 SER A CA 1
ATOM 677 C C . SER A 1 111 ? 23.916 35.736 6.639 1.00 10.14 111 SER A C 1
ATOM 678 O O . SER A 1 111 ? 23.697 35.039 5.650 1.00 10.88 111 SER A O 1
ATOM 681 N N . VAL A 1 112 ? 24.257 37.029 6.568 1.00 9.90 112 VAL A N 1
ATOM 682 C CA . VAL A 1 112 ? 24.304 37.763 5.301 1.00 10.22 112 VAL A CA 1
ATOM 683 C C . VAL A 1 112 ? 25.565 38.615 5.192 1.00 10.04 112 VAL A C 1
ATOM 684 O O . VAL A 1 112 ? 26.145 39.025 6.203 1.00 10.08 112 VAL A O 1
ATOM 688 N N . SER A 1 113 ? 25.977 38.860 3.952 1.00 10.09 113 SER A N 1
ATOM 689 C CA A SER A 1 113 ? 27.154 39.688 3.674 0.50 10.43 113 SER A CA 1
ATOM 690 C CA B SER A 1 113 ? 27.155 39.677 3.646 0.50 10.50 113 SER A CA 1
ATOM 691 C C . SER A 1 113 ? 26.787 41.088 3.184 1.00 10.25 113 SER A C 1
ATOM 692 O O . SER A 1 113 ? 27.642 41.980 3.161 1.00 10.55 113 SER A O 1
ATOM 697 N N . ILE A 1 114 ? 25.531 41.280 2.793 1.00 9.90 114 ILE A N 1
ATOM 698 C CA . ILE A 1 114 ? 25.032 42.593 2.412 1.00 9.54 114 ILE A CA 1
ATOM 699 C C . ILE A 1 114 ? 24.869 43.472 3.655 1.00 8.96 114 ILE A C 1
ATOM 700 O O . ILE A 1 114 ? 24.897 42.979 4.781 1.00 9.44 114 ILE A O 1
ATOM 705 N N . PRO A 1 115 ? 24.731 44.790 3.459 1.00 8.76 115 PRO A N 1
ATOM 706 C CA . PRO A 1 115 ? 24.616 45.654 4.625 1.00 8.84 115 PRO A CA 1
ATOM 707 C C . PRO A 1 115 ? 23.370 45.406 5.471 1.00 8.74 115 PRO A C 1
ATOM 708 O O . PRO A 1 115 ? 22.325 44.958 4.968 1.00 9.24 115 PRO A O 1
ATOM 712 N N . VAL A 1 116 ? 23.520 45.696 6.760 1.00 8.44 116 VAL A N 1
ATOM 713 C CA . VAL A 1 116 ? 22.464 45.558 7.738 1.00 8.50 116 VAL A CA 1
ATOM 714 C C . VAL A 1 116 ? 22.123 46.936 8.289 1.00 8.61 116 VAL A C 1
ATOM 715 O O . VAL A 1 116 ? 22.999 47.662 8.774 1.00 8.96 116 VAL A O 1
ATOM 719 N N . LEU A 1 117 ? 20.840 47.275 8.184 1.00 8.39 117 LEU A N 1
ATOM 720 C CA . LEU A 1 117 ? 20.262 48.488 8.752 1.00 8.87 117 LEU A CA 1
ATOM 721 C C . LEU A 1 117 ? 19.605 48.133 10.070 1.00 9.28 117 LEU A C 1
ATOM 722 O O . LEU A 1 117 ? 18.748 47.255 10.125 1.00 9.85 117 LEU A O 1
ATOM 727 N N . ARG A 1 118 ? 20.004 48.825 11.127 1.00 9.72 118 ARG A N 1
ATOM 728 C CA . ARG A 1 118 ? 19.383 48.649 12.420 1.00 10.90 118 ARG A CA 1
ATOM 729 C C . ARG A 1 118 ? 18.356 49.756 12.569 1.00 11.10 118 ARG A C 1
ATOM 730 O O . ARG A 1 118 ? 18.696 50.947 12.518 1.00 12.01 118 ARG A O 1
ATOM 738 N N . LYS A 1 119 ? 17.098 49.358 12.748 1.00 11.66 119 LYS A N 1
ATOM 739 C CA . LYS A 1 119 ? 16.058 50.292 13.130 1.00 12.10 119 LYS A CA 1
ATOM 740 C C . LYS A 1 119 ? 15.793 50.188 14.631 1.00 12.95 119 LYS A C 1
ATOM 741 O O . LYS A 1 119 ? 15.621 49.094 15.177 1.00 13.66 119 LYS A O 1
ATOM 747 N N . ASP A 1 120 ? 15.818 51.340 15.287 1.00 13.73 120 ASP A N 1
ATOM 748 C CA . ASP A 1 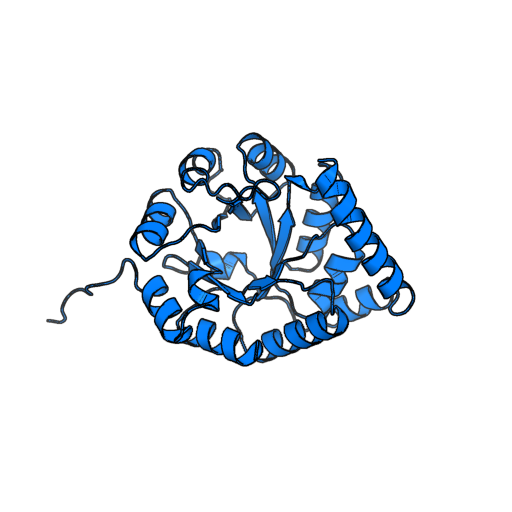120 ? 15.492 51.482 16.701 1.00 14.35 120 ASP A CA 1
ATOM 749 C C . ASP A 1 120 ? 15.065 52.953 16.823 1.00 14.49 120 ASP A C 1
ATOM 750 O O . ASP A 1 120 ? 15.052 53.681 15.825 1.00 14.37 120 ASP A O 1
ATOM 755 N N . PHE A 1 121 ? 14.694 53.380 18.023 1.00 14.88 121 PHE A N 1
ATOM 756 C CA . PHE A 1 121 ? 14.540 54.797 18.325 1.00 15.07 121 PHE A CA 1
ATOM 757 C C . PHE A 1 121 ? 15.878 55.305 18.862 1.00 14.73 121 PHE A C 1
ATOM 758 O O . PHE A 1 121 ? 16.139 55.287 20.070 1.00 14.13 121 PHE A O 1
ATOM 766 N N . VAL A 1 122 ? 16.737 55.729 17.941 1.00 14.83 122 VAL A N 1
ATOM 767 C CA . VAL A 1 122 ? 18.118 56.093 18.251 1.00 15.41 122 VAL A CA 1
ATOM 768 C C . VAL A 1 122 ? 18.186 57.541 18.699 1.00 15.65 122 VAL A C 1
ATOM 769 O O . VAL A 1 122 ? 18.030 58.463 17.890 1.00 16.14 122 VAL A O 1
ATOM 773 N N . VAL A 1 123 ? 18.396 57.748 19.993 1.00 15.05 123 VAL A N 1
ATOM 774 C CA . VAL A 1 123 ? 18.376 59.088 20.564 1.00 15.68 123 VAL A CA 1
ATOM 775 C C . VAL A 1 123 ? 19.596 59.441 21.398 1.00 14.99 123 VAL A C 1
ATOM 776 O O . VAL A 1 123 ? 19.772 60.596 21.774 1.00 15.63 123 VAL A O 1
ATOM 780 N N . GLN A 1 124 ? 20.449 58.456 21.685 1.00 14.42 124 GLN A N 1
ATOM 781 C CA . GLN A 1 124 ? 21.608 58.682 22.531 1.00 14.17 124 GLN A CA 1
ATOM 782 C C . GLN A 1 124 ? 22.853 58.011 21.951 1.00 12.42 124 GLN A C 1
ATOM 783 O O . GLN A 1 124 ? 22.744 56.951 21.317 1.00 11.04 124 GLN A O 1
ATOM 789 N N . PRO A 1 125 ? 24.037 58.624 22.147 1.00 11.78 125 PRO A N 1
ATOM 790 C CA . PRO A 1 125 ? 25.276 58.055 21.601 1.00 11.68 125 PRO A CA 1
ATOM 791 C C . PRO A 1 125 ? 25.504 56.576 21.923 1.00 10.02 125 PRO A C 1
ATOM 792 O O . PRO A 1 125 ? 26.005 55.838 21.080 1.00 9.53 125 PRO A O 1
ATOM 796 N N . TYR A 1 126 ? 25.147 56.145 23.129 1.00 9.16 126 TYR A N 1
ATOM 797 C CA . TYR A 1 126 ? 25.333 54.757 23.519 1.00 9.16 126 TYR A CA 1
ATOM 798 C C . TYR A 1 126 ? 24.770 53.803 22.473 1.00 8.54 126 TYR A C 1
ATOM 799 O O . TYR A 1 126 ? 25.401 52.793 22.142 1.00 8.44 126 TYR A O 1
ATOM 808 N N . GLN A 1 127 ? 23.579 54.113 21.964 1.00 8.25 127 GLN A N 1
ATOM 809 C CA . GLN A 1 127 ? 22.907 53.243 21.005 1.00 8.34 127 GLN A CA 1
ATOM 810 C C . GLN A 1 127 ? 23.635 53.137 19.671 1.00 8.15 127 GLN A C 1
ATOM 811 O O . GLN A 1 127 ? 23.510 52.143 18.974 1.00 8.21 127 GLN A O 1
ATOM 817 N N . ILE A 1 128 ? 24.383 54.172 19.314 1.00 8.10 128 ILE A N 1
ATOM 818 C CA . ILE A 1 128 ? 25.135 54.178 18.059 1.00 8.42 128 ILE A CA 1
ATOM 819 C C . ILE A 1 128 ? 26.315 53.214 18.164 1.00 7.90 128 ILE A C 1
ATOM 820 O O . ILE A 1 128 ? 26.528 52.361 17.297 1.00 8.66 128 ILE A O 1
ATOM 825 N N . HIS A 1 129 ? 27.072 53.327 19.249 1.00 8.35 129 HIS A N 1
ATOM 826 C CA . HIS A 1 129 ? 28.186 52.401 19.487 1.00 8.58 129 HIS A CA 1
ATOM 827 C C . HIS A 1 129 ? 27.671 50.976 19.639 1.00 8.18 129 HIS A C 1
ATOM 828 O O . HIS A 1 129 ? 28.274 50.028 19.143 1.00 8.23 129 HIS A O 1
ATOM 835 N N . GLU A 1 130 ? 26.544 50.819 20.323 1.00 8.22 130 GLU A N 1
ATOM 836 C CA . GLU A 1 130 ? 25.936 49.507 20.515 1.00 8.10 130 GLU A CA 1
ATOM 837 C C . GLU A 1 130 ? 25.568 48.884 19.169 1.00 7.94 130 GLU A C 1
ATOM 838 O O . GLU A 1 130 ? 25.858 47.718 18.921 1.00 8.21 130 GLU A O 1
ATOM 844 N N . ALA A 1 131 ? 24.966 49.665 18.282 1.00 7.98 131 ALA A N 1
ATOM 845 C CA . ALA A 1 131 ? 24.598 49.139 16.969 1.00 8.21 131 ALA A CA 1
ATOM 846 C C . ALA A 1 131 ? 25.836 48.697 16.182 1.00 8.14 131 ALA A C 1
ATOM 847 O O . ALA A 1 131 ? 25.844 47.637 15.555 1.00 8.21 131 ALA A O 1
ATOM 849 N N . ARG A 1 132 ? 26.888 49.507 16.235 1.00 7.98 132 ARG A N 1
ATOM 850 C CA . ARG A 1 132 ? 28.132 49.193 15.542 1.00 8.41 132 ARG A CA 1
ATOM 851 C C . ARG A 1 132 ? 28.761 47.910 16.092 1.00 8.57 132 ARG A C 1
ATOM 852 O O . ARG A 1 132 ? 29.236 47.057 15.337 1.00 8.91 132 ARG A O 1
ATOM 860 N N . ALA A 1 133 ? 28.766 47.779 17.413 1.00 8.81 133 ALA A N 1
ATOM 861 C CA . ALA A 1 133 ? 29.335 46.601 18.069 1.00 9.46 133 ALA A CA 1
ATOM 862 C C . ALA A 1 133 ? 28.657 45.319 17.602 1.00 9.74 133 ALA A C 1
ATOM 863 O O . ALA A 1 133 ? 29.297 44.275 17.521 1.00 11.43 133 ALA A O 1
ATOM 865 N N . HIS A 1 134 ? 27.370 45.406 17.278 1.00 8.94 134 HIS A N 1
ATOM 866 C CA . HIS A 1 134 ? 26.603 44.261 16.801 1.00 9.27 134 HIS A CA 1
ATOM 867 C C . HIS A 1 134 ? 26.532 44.137 15.280 1.00 9.10 134 HIS A C 1
ATOM 868 O O . HIS A 1 134 ? 25.791 43.306 14.764 1.00 10.31 134 HIS A O 1
ATOM 875 N N . GLY A 1 135 ? 27.334 44.924 14.569 1.00 8.67 135 GLY A N 1
ATOM 876 C CA . GLY A 1 135 ? 27.526 44.725 13.140 1.00 8.80 135 GLY A CA 1
ATOM 877 C C . GLY A 1 135 ? 26.674 45.564 12.207 1.00 8.51 135 GLY A C 1
ATOM 878 O O . GLY A 1 135 ? 26.691 45.338 11.004 1.00 9.29 135 GLY A O 1
ATOM 879 N N . ALA A 1 136 ? 25.938 46.544 12.724 1.00 8.18 136 ALA A N 1
ATOM 880 C CA . ALA A 1 136 ? 25.138 47.388 11.845 1.00 8.16 136 ALA A CA 1
ATOM 881 C C . ALA A 1 136 ? 26.030 48.216 10.927 1.00 7.90 136 ALA A C 1
ATOM 882 O O . ALA A 1 136 ? 27.069 48.732 11.350 1.00 8.22 136 ALA A O 1
ATOM 884 N N . ASP A 1 137 ? 25.618 48.346 9.672 1.00 8.05 137 ASP A N 1
ATOM 885 C CA . ASP A 1 137 ? 26.275 49.229 8.714 1.00 8.46 137 ASP A CA 1
ATOM 886 C C . ASP A 1 137 ? 25.512 50.534 8.519 1.00 8.20 137 ASP A C 1
ATOM 887 O O . ASP A 1 137 ? 26.101 51.559 8.179 1.00 8.74 137 ASP A O 1
ATOM 892 N N . MET A 1 138 ? 24.199 50.472 8.719 1.00 8.71 138 MET A N 1
ATOM 893 C CA . MET A 1 138 ? 23.312 51.607 8.543 1.00 9.00 138 MET A CA 1
ATOM 894 C C . MET A 1 138 ? 22.458 51.716 9.794 1.00 8.97 138 MET A C 1
ATOM 895 O O . MET A 1 138 ? 22.099 50.707 10.396 1.00 8.90 138 MET A O 1
ATOM 900 N N . LEU A 1 139 ? 22.128 52.946 10.167 1.00 8.68 139 LEU A N 1
ATOM 901 C CA . LEU A 1 139 ? 21.365 53.215 11.382 1.00 9.46 139 LEU A CA 1
ATOM 902 C C . LEU A 1 139 ? 20.263 54.226 11.093 1.00 9.25 139 LEU A C 1
ATOM 903 O O . LEU A 1 139 ? 20.511 55.262 10.485 1.00 9.76 139 LEU A O 1
ATOM 908 N N . LEU A 1 140 ? 19.053 53.928 11.554 1.00 9.45 140 LEU A N 1
ATOM 909 C CA . LEU A 1 140 ? 17.916 54.816 11.371 1.00 9.40 140 LEU A CA 1
ATOM 910 C C . LEU A 1 140 ? 17.974 56.003 12.330 1.00 9.30 140 LEU A C 1
ATOM 911 O O . LEU A 1 140 ? 18.163 55.812 13.523 1.00 9.80 140 LEU A O 1
ATOM 916 N N . LEU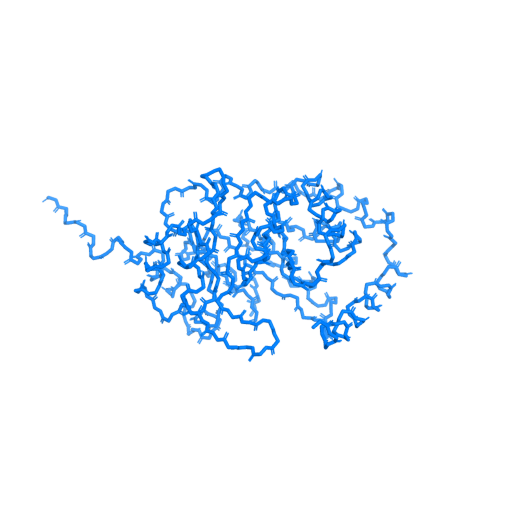 A 1 141 ? 17.807 57.210 11.795 1.00 9.02 141 LEU A N 1
ATOM 917 C CA . LEU A 1 141 ? 17.580 58.416 12.605 1.00 9.19 141 LEU A CA 1
ATOM 918 C C . LEU A 1 141 ? 16.254 59.028 12.170 1.00 9.74 141 LEU A C 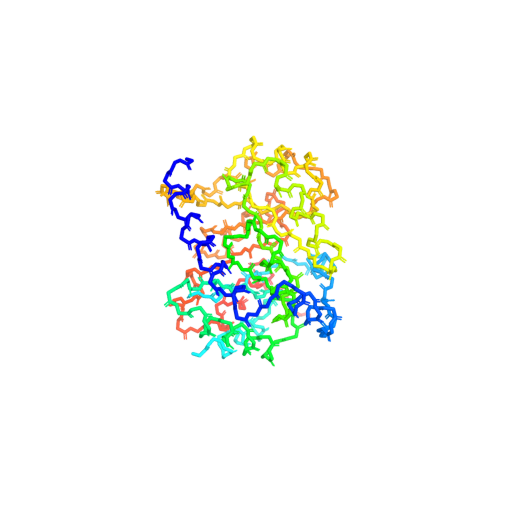1
ATOM 919 O O . LEU A 1 141 ? 16.033 59.238 10.984 1.00 11.15 141 LEU A O 1
ATOM 924 N N . ILE A 1 142 ? 15.366 59.287 13.125 1.00 9.70 142 ILE A N 1
ATOM 925 C CA . ILE A 1 142 ? 13.999 59.721 12.816 1.00 10.17 142 ILE A CA 1
ATOM 926 C C . ILE A 1 142 ? 13.873 61.213 13.109 1.00 10.04 142 ILE A C 1
ATOM 927 O O . ILE A 1 142 ? 13.941 61.633 14.256 1.00 10.44 142 ILE A O 1
ATOM 932 N N . VAL A 1 143 ? 13.711 62.022 12.071 1.00 9.96 143 VAL A N 1
ATOM 933 C CA . VAL A 1 143 ? 13.726 63.476 12.250 1.00 10.67 143 VAL A CA 1
ATOM 934 C C . VAL A 1 143 ? 12.614 63.955 13.181 1.00 11.32 143 VAL A C 1
ATOM 935 O O . VAL A 1 143 ? 12.839 64.854 13.982 1.00 11.69 143 VAL A O 1
ATOM 939 N N . ALA A 1 144 ? 11.443 63.329 13.118 1.00 11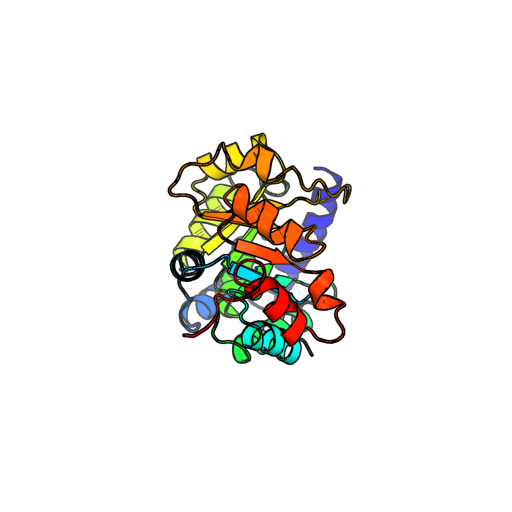.81 144 ALA A N 1
ATOM 940 C CA . ALA A 1 144 ? 10.339 63.710 14.000 1.00 12.65 144 ALA A CA 1
ATOM 941 C C . ALA A 1 144 ? 10.647 63.461 15.473 1.00 12.84 144 ALA A C 1
ATOM 942 O O . ALA A 1 144 ? 10.070 64.107 16.343 1.00 14.45 144 ALA A O 1
ATOM 944 N N . ALA A 1 145 ? 11.567 62.542 15.760 1.00 12.51 145 ALA A N 1
ATOM 945 C CA . ALA A 1 145 ? 11.910 62.185 17.136 1.00 12.85 145 ALA A CA 1
ATOM 946 C C . ALA A 1 145 ? 13.041 63.021 17.730 1.00 12.92 145 ALA A C 1
ATOM 947 O O . ALA A 1 145 ? 13.219 63.019 18.943 1.00 15.27 145 ALA A O 1
ATOM 949 N N . LEU A 1 146 ? 13.800 63.726 16.892 1.00 12.30 146 LEU A N 1
ATOM 950 C CA . LEU A 1 146 ? 15.048 64.353 17.313 1.00 12.25 146 LEU A CA 1
ATOM 951 C C . LEU A 1 146 ? 15.026 65.854 17.093 1.00 12.38 146 LEU A C 1
ATOM 952 O O . LEU A 1 146 ? 14.818 66.310 15.973 1.00 13.48 146 LEU A O 1
ATOM 957 N N . GLU A 1 147 ? 15.257 66.622 18.154 1.00 12.03 147 GLU A N 1
ATOM 958 C CA . GLU A 1 147 ? 15.528 68.051 17.999 1.00 11.95 147 GLU A CA 1
ATOM 959 C C . GLU A 1 147 ? 16.781 68.199 17.138 1.00 11.06 147 GLU A C 1
ATOM 960 O O . GLU A 1 147 ? 17.634 67.307 17.117 1.00 10.49 147 GLU A O 1
ATOM 966 N N . GLN A 1 148 ? 16.899 69.312 16.426 1.00 10.17 148 GLN A N 1
ATOM 967 C CA . GLN A 1 148 ? 17.976 69.483 15.459 1.00 10.06 148 GLN A CA 1
ATOM 968 C C . GLN A 1 148 ? 19.368 69.248 16.043 1.00 10.07 148 GLN A C 1
ATOM 969 O O . GLN A 1 148 ? 20.208 68.642 15.394 1.00 9.58 148 GLN A O 1
ATOM 975 N N . SER A 1 149 ? 19.627 69.735 17.252 1.00 10.14 149 SER A N 1
ATOM 976 C CA A SER A 1 149 ? 20.919 69.516 17.913 0.50 10.61 149 SER A CA 1
ATOM 977 C CA B SER A 1 149 ? 20.926 69.532 17.883 0.50 10.82 149 SER A CA 1
ATOM 978 C C . SER A 1 149 ? 21.246 68.046 18.013 1.00 10.41 149 SER A C 1
ATOM 979 O O . SER A 1 149 ? 22.385 67.634 17.775 1.00 11.14 149 SER A O 1
ATOM 984 N N . VAL A 1 150 ? 20.242 67.266 18.401 1.00 10.17 150 VAL A N 1
ATOM 985 C CA . VAL A 1 150 ? 20.406 65.832 18.588 1.00 10.61 150 VAL A CA 1
ATOM 986 C C . VAL A 1 150 ? 20.555 65.128 17.237 1.00 9.81 150 VAL A C 1
ATOM 987 O O . VAL A 1 150 ? 21.372 64.224 17.089 1.00 10.14 150 VAL A O 1
ATOM 991 N N . LEU A 1 151 ? 19.780 65.549 16.245 1.00 9.64 151 LEU A N 1
ATOM 992 C CA . LEU A 1 151 ? 19.915 64.991 14.903 1.00 9.54 151 LEU A CA 1
ATOM 993 C C . LEU A 1 151 ? 21.348 65.165 14.386 1.00 9.31 151 LEU A C 1
ATOM 994 O O . LEU A 1 151 ? 21.953 64.216 13.880 1.00 9.47 151 LEU A O 1
ATOM 999 N N . VAL A 1 152 ? 21.893 66.369 14.526 1.00 9.54 152 VAL A N 1
ATOM 1000 C CA . VAL A 1 152 ? 23.249 66.647 14.068 1.00 9.82 152 VAL A CA 1
ATOM 1001 C C . VAL A 1 152 ? 24.273 65.803 14.837 1.00 9.98 152 VAL A C 1
ATOM 1002 O O . VAL A 1 152 ? 25.142 65.182 14.236 1.00 10.01 152 VAL A O 1
ATOM 1006 N N . SER A 1 153 ? 24.152 65.765 16.159 1.00 10.67 153 SER A N 1
ATOM 1007 C CA . SER A 1 153 ? 25.045 64.973 16.996 1.00 11.51 153 SER A CA 1
ATOM 1008 C C . SER A 1 153 ? 25.029 63.497 16.610 1.00 10.86 153 SER A C 1
ATOM 1009 O O . SER A 1 153 ? 26.085 62.861 16.474 1.00 10.99 153 SER A O 1
ATOM 1012 N N . MET A 1 154 ? 23.826 62.956 16.451 1.00 10.50 154 MET A N 1
ATOM 1013 C CA . MET A 1 154 ? 23.661 61.535 16.155 1.00 10.52 154 MET A CA 1
ATOM 1014 C C . MET A 1 154 ? 24.154 61.206 14.748 1.00 9.81 154 MET A C 1
ATOM 1015 O O . MET A 1 154 ? 24.793 60.177 14.533 1.00 9.93 154 MET A O 1
ATOM 1020 N N . LEU A 1 155 ? 23.870 62.083 13.791 1.00 9.58 155 LEU A N 1
ATOM 1021 C CA . LEU A 1 155 ? 24.336 61.886 12.423 1.00 10.24 155 LEU A CA 1
ATOM 1022 C C . LEU A 1 155 ? 25.864 61.890 12.381 1.00 9.89 155 LEU A C 1
ATOM 1023 O O . LEU A 1 155 ? 26.495 61.004 11.795 1.00 10.12 155 LEU A O 1
ATOM 1028 N N . ASP A 1 156 ? 26.468 62.875 13.031 1.00 10.10 156 ASP A N 1
ATOM 1029 C CA . ASP A 1 156 ? 27.925 62.997 13.024 1.00 10.73 156 ASP A CA 1
ATOM 1030 C C . ASP A 1 156 ? 28.586 61.784 13.671 1.00 10.30 156 ASP A C 1
ATOM 1031 O O . ASP A 1 156 ? 29.573 61.264 13.154 1.00 10.39 156 ASP A O 1
ATOM 1036 N N . ARG A 1 157 ? 28.044 61.325 14.793 1.00 10.17 157 ARG A N 1
ATOM 1037 C CA . ARG A 1 157 ? 28.630 60.184 15.488 1.00 10.45 157 ARG A CA 1
ATOM 1038 C C . ARG A 1 157 ? 28.465 58.891 14.676 1.00 9.99 157 ARG A C 1
ATOM 1039 O O . ARG A 1 157 ? 29.376 58.068 14.602 1.00 10.29 157 ARG A O 1
ATOM 1047 N N . THR A 1 158 ? 27.299 58.703 14.068 1.00 9.34 158 THR A N 1
ATOM 1048 C CA . THR A 1 158 ? 27.066 57.555 13.194 1.00 9.27 158 THR A CA 1
ATOM 1049 C C . THR A 1 158 ? 28.128 57.497 12.093 1.00 9.44 158 THR A C 1
ATOM 1050 O O . THR A 1 158 ? 28.752 56.454 11.863 1.00 9.51 158 THR A O 1
ATOM 1054 N N . GLU A 1 159 ? 28.350 58.630 11.435 1.00 9.99 159 GLU A N 1
ATOM 1055 C CA . GLU A 1 159 ? 29.295 58.689 10.333 1.00 10.75 159 GLU A CA 1
ATOM 1056 C C . GLU A 1 159 ? 30.734 58.535 10.806 1.00 11.34 159 GLU A C 1
ATOM 1057 O O . GLU A 1 159 ? 31.551 57.932 10.109 1.00 11.72 159 GLU A O 1
ATOM 1063 N N . SER A 1 160 ? 31.042 59.033 11.999 1.00 11.65 160 SER A N 1
ATOM 1064 C CA . SER A 1 160 ? 32.401 58.899 12.544 1.00 12.57 160 SER A CA 1
ATOM 1065 C C . SER A 1 160 ? 32.792 57.437 12.766 1.00 12.23 160 SER A C 1
ATOM 1066 O O . SER A 1 160 ? 33.983 57.119 12.782 1.00 13.10 160 SER A O 1
ATOM 1069 N N . LEU A 1 161 ? 31.804 56.562 12.972 1.00 11.77 161 LEU A N 1
ATOM 1070 C CA . LEU A 1 161 ? 32.050 55.127 13.146 1.00 11.64 161 LEU A CA 1
ATOM 1071 C C . LEU A 1 161 ? 32.021 54.348 11.832 1.00 11.04 161 LEU A C 1
ATOM 1072 O O . LEU A 1 161 ? 32.107 53.123 11.841 1.00 11.95 161 LEU A O 1
ATOM 1077 N N . GLY A 1 162 ? 31.893 55.045 10.708 1.00 10.63 162 GLY A N 1
ATOM 1078 C CA . GLY A 1 162 ? 31.902 54.398 9.405 1.00 10.44 162 GLY A CA 1
ATOM 1079 C C . GLY A 1 162 ? 30.551 53.858 8.974 1.00 10.11 162 GLY A C 1
ATOM 1080 O O . GLY A 1 162 ? 30.459 53.141 7.981 1.00 10.88 162 GLY A O 1
ATOM 1081 N N . MET A 1 163 ? 29.502 54.199 9.715 1.00 9.63 163 MET A N 1
ATOM 1082 C CA . MET A 1 163 ? 28.156 53.801 9.348 1.00 9.21 163 MET A CA 1
ATOM 1083 C C . MET A 1 163 ? 27.469 54.909 8.571 1.00 9.53 163 MET A C 1
ATOM 1084 O O . MET A 1 163 ? 27.921 56.054 8.550 1.00 10.37 163 MET A O 1
ATOM 1089 N N . THR A 1 164 ? 26.373 54.546 7.922 1.00 9.21 164 THR A N 1
ATOM 1090 C CA . THR A 1 164 ? 25.540 55.480 7.181 1.00 9.76 164 THR A CA 1
ATOM 1091 C C . THR A 1 164 ? 24.231 55.671 7.937 1.00 9.69 164 THR A C 1
ATOM 1092 O O . THR A 1 164 ? 23.640 54.705 8.397 1.00 9.79 164 THR A O 1
ATOM 1096 N N . ALA A 1 165 ? 23.773 56.911 8.068 1.00 9.86 165 ALA A N 1
ATOM 1097 C CA . ALA A 1 165 ? 22.462 57.167 8.659 1.00 9.87 165 ALA A CA 1
ATOM 1098 C C . ALA A 1 165 ? 21.377 57.151 7.595 1.00 9.95 165 ALA A C 1
ATOM 1099 O O . ALA A 1 165 ? 21.504 57.815 6.568 1.00 11.03 165 ALA A O 1
ATOM 1101 N N . LEU A 1 166 ? 20.323 56.384 7.839 1.00 9.70 166 LEU A N 1
ATOM 1102 C CA . LEU A 1 166 ? 19.083 56.544 7.092 1.00 9.84 166 LEU A CA 1
ATOM 1103 C C . LEU A 1 166 ? 18.286 57.598 7.830 1.00 9.77 166 LEU A C 1
ATOM 1104 O O . LEU A 1 166 ? 17.731 57.320 8.886 1.00 9.69 166 LEU A O 1
ATOM 1109 N N . VAL A 1 167 ? 18.263 58.816 7.292 1.00 9.23 167 VAL A N 1
ATOM 1110 C CA . VAL A 1 167 ? 17.596 59.917 7.965 1.00 9.54 167 VAL A CA 1
ATOM 1111 C C . VAL A 1 167 ? 16.157 59.954 7.460 1.00 9.68 167 VAL A C 1
ATOM 1112 O O . VAL A 1 167 ? 15.905 60.274 6.301 1.00 9.67 167 VAL A O 1
ATOM 1116 N N . GLU A 1 168 ? 15.225 59.597 8.336 1.00 9.72 168 GLU A N 1
ATOM 1117 C CA . GLU A 1 168 ? 13.834 59.373 7.950 1.00 10.14 168 GLU A CA 1
ATOM 1118 C C . GLU A 1 168 ? 12.966 60.598 8.179 1.00 10.44 168 GLU A C 1
ATOM 1119 O O . GLU A 1 168 ? 12.939 61.156 9.285 1.00 10.39 168 GLU A O 1
ATOM 1125 N N . VAL A 1 169 ? 12.251 60.988 7.122 1.00 11.15 169 VAL A N 1
ATOM 1126 C CA . VAL A 1 169 ? 11.364 62.138 7.132 1.00 12.19 169 VAL A CA 1
ATOM 1127 C C . VAL A 1 169 ? 9.982 61.734 6.630 1.00 13.33 169 VAL A C 1
ATOM 1128 O O . VAL A 1 169 ? 9.821 60.752 5.887 1.00 13.41 169 VAL A O 1
ATOM 1132 N N . HIS A 1 170 ? 8.979 62.485 7.069 1.00 14.65 170 HIS A N 1
ATOM 1133 C CA . HIS A 1 170 ? 7.603 62.280 6.633 1.00 15.86 170 HIS A CA 1
ATOM 1134 C C . HIS A 1 170 ? 6.969 63.545 6.053 1.00 16.35 170 HIS A C 1
ATOM 1135 O O . HIS A 1 170 ? 5.883 63.478 5.474 1.00 17.14 170 HIS A O 1
ATOM 1142 N N . THR A 1 171 ? 7.646 64.684 6.180 1.00 16.32 171 THR A N 1
ATOM 1143 C CA . THR A 1 171 ? 7.125 65.964 5.706 1.00 16.65 171 THR A CA 1
ATOM 1144 C C . THR A 1 171 ? 8.232 66.747 5.011 1.00 16.85 171 THR A C 1
ATOM 1145 O O . THR A 1 171 ? 9.422 66.460 5.184 1.00 16.55 171 THR A O 1
ATOM 1149 N N . GLU A 1 172 ? 7.834 67.743 4.228 1.00 17.33 172 GLU A N 1
ATOM 1150 C CA . GLU A 1 172 ? 8.772 68.648 3.585 1.00 17.75 172 GLU A CA 1
ATOM 1151 C C . GLU A 1 172 ? 9.632 69.393 4.611 1.00 17.29 172 GLU A C 1
ATOM 1152 O O . GLU A 1 172 ? 10.826 69.583 4.403 1.00 16.90 172 GLU A O 1
ATOM 1158 N N . GLN A 1 173 ? 9.017 69.833 5.705 1.00 16.82 173 GLN A N 1
ATOM 1159 C CA . GLN A 1 173 ? 9.755 70.535 6.757 1.00 16.26 173 GLN A CA 1
ATOM 1160 C C . GLN A 1 173 ? 10.835 69.646 7.382 1.00 15.56 173 GLN A C 1
ATOM 1161 O O . GLN A 1 173 ? 11.950 70.102 7.648 1.00 15.89 173 GLN A O 1
ATOM 1163 N N . GLU A 1 174 ? 10.503 68.379 7.606 1.00 14.45 174 GLU A N 1
ATOM 1164 C CA . GLU A 1 174 ? 11.480 67.428 8.131 1.00 13.90 174 GLU A CA 1
ATOM 1165 C C . GLU A 1 174 ? 12.615 67.194 7.132 1.00 13.20 174 GLU A C 1
ATOM 1166 O O . GLU A 1 174 ? 13.774 67.087 7.523 1.00 12.66 174 GLU A O 1
ATOM 1172 N N . ALA A 1 175 ? 12.292 67.116 5.843 1.00 13.34 175 ALA A N 1
ATOM 1173 C CA . ALA A 1 175 ? 13.320 66.971 4.811 1.00 13.37 175 ALA A CA 1
ATOM 1174 C C . ALA A 1 175 ? 14.294 68.150 4.826 1.00 13.73 175 ALA A C 1
ATOM 1175 O O . ALA A 1 175 ? 15.503 67.980 4.706 1.00 13.00 175 ALA A O 1
ATOM 1177 N N . ASP A 1 176 ? 13.758 69.358 4.966 1.00 13.84 176 ASP A N 1
ATOM 1178 C CA . ASP A 1 176 ? 14.601 70.548 5.043 1.00 14.39 176 ASP A CA 1
ATOM 1179 C C . ASP A 1 176 ? 15.552 70.469 6.249 1.00 13.43 176 ASP A C 1
ATOM 1180 O O . ASP A 1 176 ? 16.733 70.780 6.126 1.00 13.14 176 ASP A O 1
ATOM 1185 N N . ARG A 1 177 ? 15.031 70.036 7.393 1.00 12.72 177 ARG A N 1
ATOM 1186 C CA . ARG A 1 177 ? 15.849 69.845 8.598 1.00 12.64 177 ARG A CA 1
ATOM 1187 C C . ARG A 1 177 ? 16.944 68.806 8.345 1.00 11.92 177 ARG A C 1
ATOM 1188 O O . ARG A 1 177 ? 18.095 68.994 8.728 1.00 11.55 177 ARG A O 1
ATOM 1196 N N . ALA A 1 178 ? 16.589 67.719 7.664 1.00 11.36 178 ALA A N 1
ATOM 1197 C CA . ALA A 1 178 ? 17.541 66.652 7.363 1.00 11.52 178 ALA A CA 1
ATOM 1198 C C . ALA A 1 178 ? 18.690 67.177 6.512 1.00 11.81 178 ALA A C 1
ATOM 1199 O O . ALA A 1 178 ? 19.854 66.882 6.769 1.00 11.52 178 ALA A O 1
ATOM 1201 N N . LEU A 1 179 ? 18.352 67.961 5.493 1.00 12.50 179 LEU A N 1
ATOM 1202 C CA . LEU A 1 179 ? 19.364 68.553 4.632 1.00 13.14 179 LEU A CA 1
ATOM 1203 C C . LEU A 1 179 ? 20.274 69.496 5.410 1.00 13.24 179 LEU A C 1
ATOM 1204 O O . LEU A 1 179 ? 21.494 69.428 5.269 1.00 13.57 179 LEU A O 1
ATOM 1209 N N . LYS A 1 180 ? 19.680 70.348 6.246 1.00 13.06 180 LYS A N 1
ATOM 1210 C CA . LYS A 1 180 ? 20.455 71.281 7.075 1.00 13.75 180 LYS A CA 1
ATOM 1211 C C . LYS A 1 180 ? 21.394 70.546 8.026 1.00 13.22 180 LYS A C 1
ATOM 1212 O O . LYS A 1 180 ? 22.483 71.026 8.316 1.00 13.66 180 LYS A O 1
ATOM 1218 N N . ALA A 1 181 ? 20.975 69.375 8.503 1.00 12.82 181 ALA A N 1
ATOM 1219 C CA . ALA A 1 181 ? 21.796 68.567 9.409 1.00 13.00 181 ALA A CA 1
ATOM 1220 C C . ALA A 1 181 ? 22.967 67.892 8.711 1.00 13.16 181 ALA A C 1
ATOM 1221 O O . ALA A 1 181 ? 23.891 67.440 9.379 1.00 14.52 181 ALA A O 1
ATOM 1223 N N . GLY A 1 182 ? 22.927 67.811 7.380 1.00 13.34 182 GLY A N 1
ATOM 1224 C CA . GLY A 1 182 ? 23.970 67.145 6.607 1.00 13.43 182 GLY A CA 1
ATOM 1225 C C . GLY A 1 182 ? 23.647 65.727 6.156 1.00 12.98 182 GLY A C 1
ATOM 1226 O O . GLY A 1 182 ? 24.554 64.968 5.827 1.00 13.36 182 GLY A O 1
ATOM 1227 N N . ALA A 1 183 ? 22.365 65.366 6.115 1.00 12.23 183 ALA A N 1
ATOM 1228 C CA . ALA A 1 183 ? 21.981 64.013 5.709 1.00 12.18 183 ALA A CA 1
ATOM 1229 C C . ALA A 1 183 ? 22.502 63.694 4.314 1.00 12.61 183 ALA A C 1
ATOM 1230 O O . ALA A 1 183 ? 22.432 64.527 3.412 1.00 13.57 183 ALA A O 1
ATOM 1232 N N . LYS A 1 184 ? 23.024 62.482 4.155 1.00 12.55 184 LYS A N 1
ATOM 1233 C CA . LYS A 1 184 ? 23.503 61.976 2.869 1.00 13.10 184 LYS A CA 1
ATOM 1234 C C . LYS A 1 184 ? 22.502 61.006 2.235 1.00 12.28 184 LYS A C 1
ATOM 1235 O O . LYS A 1 184 ? 22.481 60.847 1.014 1.00 12.46 184 LYS A O 1
ATOM 1241 N N . VAL A 1 185 ? 21.709 60.346 3.075 1.00 11.64 185 VAL A N 1
ATOM 1242 C CA . VAL A 1 185 ? 20.675 59.416 2.655 1.00 11.46 185 VAL A CA 1
ATOM 1243 C C . VAL A 1 185 ? 19.405 59.809 3.384 1.00 11.13 185 VAL A C 1
ATOM 1244 O O . VAL A 1 185 ? 19.382 59.834 4.619 1.00 10.90 185 VAL A O 1
ATOM 1248 N N . ILE A 1 186 ? 18.359 60.136 2.626 1.00 10.96 186 ILE A N 1
ATOM 1249 C CA . ILE A 1 186 ? 17.076 60.506 3.199 1.00 11.26 186 ILE A CA 1
ATOM 1250 C C . ILE A 1 186 ? 16.031 59.477 2.780 1.00 11.14 186 ILE A C 1
ATOM 1251 O O . ILE A 1 186 ? 15.882 59.176 1.591 1.00 11.65 186 ILE A O 1
ATOM 1256 N N . GLY A 1 187 ? 15.341 58.918 3.767 1.00 10.91 187 GLY A N 1
ATOM 1257 C CA . GLY A 1 187 ? 14.214 58.031 3.532 1.00 11.43 187 GLY A CA 1
ATOM 1258 C C . GLY A 1 187 ? 12.928 58.771 3.799 1.00 11.90 187 GLY A C 1
ATOM 1259 O O . GLY A 1 187 ? 12.788 59.404 4.845 1.00 12.56 187 GLY A O 1
ATOM 1260 N N . VAL A 1 188 ? 11.999 58.723 2.851 1.00 12.64 188 VAL A N 1
ATOM 1261 C CA . VAL A 1 188 ? 10.671 59.288 3.064 1.00 13.58 188 VAL A CA 1
ATOM 1262 C C . VAL A 1 188 ? 9.757 58.132 3.419 1.00 13.94 188 VAL A C 1
ATOM 1263 O O . VAL A 1 188 ? 9.573 57.199 2.616 1.00 13.82 188 VAL A O 1
ATOM 1267 N N . ASN A 1 189 ? 9.221 58.160 4.629 1.00 15.32 189 ASN A N 1
ATOM 1268 C CA . ASN A 1 189 ? 8.339 57.110 5.078 1.00 16.29 189 ASN A CA 1
ATOM 1269 C C . ASN A 1 189 ? 6.909 57.511 4.775 1.00 17.49 189 ASN A C 1
ATOM 1270 O O . ASN A 1 189 ? 6.432 58.540 5.254 1.00 17.79 189 ASN A O 1
ATOM 1275 N N . ALA A 1 190 ? 6.234 56.697 3.965 1.00 18.49 190 ALA A N 1
ATOM 1276 C CA . ALA A 1 190 ? 4.839 56.946 3.609 1.00 19.56 190 ALA A CA 1
ATOM 1277 C C . ALA A 1 190 ? 3.936 56.902 4.833 1.00 20.94 190 ALA A C 1
ATOM 1278 O O . ALA A 1 190 ? 2.890 57.549 4.852 1.00 21.35 190 ALA A O 1
ATOM 1280 N N . ARG A 1 191 ? 4.335 56.137 5.845 1.00 22.30 191 ARG A N 1
ATOM 1281 C CA . ARG A 1 191 ? 3.528 55.961 7.047 1.00 23.87 191 ARG A CA 1
ATOM 1282 C C . ARG A 1 191 ? 3.874 56.976 8.131 1.00 25.21 191 ARG A C 1
ATOM 1283 O O . ARG A 1 191 ? 5.041 57.134 8.498 1.00 25.08 191 ARG A O 1
ATOM 1291 N N . ASP A 1 192 ? 2.846 57.647 8.643 1.00 26.80 192 ASP A N 1
ATOM 1292 C CA . ASP A 1 192 ? 2.983 58.525 9.803 1.00 28.13 192 ASP A CA 1
ATOM 1293 C C . ASP A 1 192 ? 3.330 57.675 11.026 1.00 29.12 192 ASP A C 1
ATOM 1294 O O . ASP A 1 192 ? 2.706 56.642 11.273 1.00 29.19 192 ASP A O 1
ATOM 1299 N N . LEU A 1 193 ? 4.330 58.114 11.785 1.00 30.17 193 LEU A N 1
ATOM 1300 C CA . LEU A 1 193 ? 4.814 57.360 12.941 1.00 31.18 193 LEU A CA 1
ATOM 1301 C C . LEU A 1 193 ? 3.744 57.163 14.020 1.00 31.98 193 LEU A C 1
ATOM 1302 O O . LEU A 1 193 ? 3.693 56.113 14.663 1.00 32.27 193 LEU A O 1
ATOM 1304 N N . MET A 1 194 ? 2.891 58.169 14.204 1.00 32.83 194 MET A N 1
ATOM 1305 C CA . MET A 1 194 ? 1.899 58.169 15.282 1.00 33.44 194 MET A CA 1
ATOM 1306 C C . MET A 1 194 ? 0.518 57.721 14.805 1.00 33.83 194 MET A C 1
ATOM 1307 O O . MET A 1 194 ? -0.084 56.820 15.394 1.00 34.25 194 MET A O 1
ATOM 1309 N N . THR A 1 195 ? 0.023 58.357 13.746 1.00 33.98 195 THR A N 1
ATOM 1310 C CA . THR A 1 195 ? -1.329 58.100 13.234 1.00 33.93 195 THR A CA 1
ATOM 1311 C C . THR A 1 195 ? -1.424 56.856 12.345 1.00 33.77 195 THR A C 1
ATOM 1312 O O . THR A 1 195 ? -2.526 56.369 12.080 1.00 34.04 195 THR A O 1
ATOM 1314 N N . LEU A 1 196 ? -0.275 56.361 11.878 1.00 33.30 196 LEU A N 1
ATOM 1315 C CA . LEU A 1 196 ? -0.191 55.180 10.999 1.00 32.87 196 LEU A CA 1
ATOM 1316 C C . LEU A 1 196 ? -0.910 55.342 9.650 1.00 32.48 196 LEU A C 1
ATOM 1317 O O . LEU A 1 196 ? -1.124 54.357 8.939 1.00 32.57 196 LEU A O 1
ATOM 1322 N N . ASP A 1 197 ? -1.255 56.577 9.288 1.00 32.25 197 ASP A N 1
ATOM 1323 C CA . ASP A 1 197 ? -1.862 56.855 7.992 1.00 31.93 197 ASP A CA 1
ATOM 1324 C C . ASP A 1 197 ? -0.799 56.703 6.914 1.00 31.66 197 ASP A C 1
ATOM 1325 O O . ASP A 1 197 ? 0.232 57.380 6.954 1.00 31.64 197 ASP A O 1
ATOM 1327 N N . VAL A 1 198 ? -1.039 55.795 5.972 1.00 31.15 198 VAL A N 1
ATOM 1328 C CA . VAL A 1 198 ? -0.109 55.566 4.873 1.00 30.65 198 VAL A CA 1
ATOM 1329 C C . VAL A 1 198 ? -0.459 56.471 3.705 1.00 30.09 198 VAL A C 1
ATOM 1330 O O . VAL A 1 198 ? -1.534 56.351 3.108 1.00 30.20 198 VAL A O 1
ATOM 1334 N N . ASP A 1 199 ? 0.455 57.383 3.396 1.00 29.23 199 ASP A N 1
ATOM 1335 C CA . ASP A 1 199 ? 0.321 58.287 2.272 1.00 28.65 199 ASP A CA 1
ATOM 1336 C C . ASP A 1 199 ? 1.438 57.979 1.281 1.00 27.76 199 ASP A C 1
ATOM 1337 O O . ASP A 1 199 ? 2.569 58.445 1.439 1.00 27.25 199 ASP A O 1
ATOM 1342 N N . ARG A 1 200 ? 1.119 57.182 0.262 1.00 26.79 200 ARG A N 1
ATOM 1343 C CA . ARG A 1 200 ? 2.104 56.799 -0.756 1.00 26.15 200 ARG A CA 1
ATOM 1344 C C . ARG A 1 200 ? 2.673 57.960 -1.554 1.00 25.28 200 ARG A C 1
ATOM 1345 O O . ARG A 1 200 ? 3.756 57.842 -2.109 1.00 25.46 200 ARG A O 1
ATOM 1353 N N . ASP A 1 201 ? 1.944 59.071 -1.621 1.00 24.18 201 ASP A N 1
ATOM 1354 C CA . ASP A 1 201 ? 2.387 60.233 -2.388 1.00 23.31 201 ASP A CA 1
ATOM 1355 C C . ASP A 1 201 ? 3.456 61.072 -1.681 1.00 22.17 201 ASP A C 1
ATOM 1356 O O . ASP A 1 201 ? 3.998 61.996 -2.282 1.00 22.19 201 ASP A O 1
ATOM 1358 N N . CYS A 1 202 ? 3.754 60.745 -0.422 1.00 21.30 202 CYS A N 1
ATOM 1359 C CA A CYS A 1 202 ? 4.753 61.484 0.366 0.50 20.54 202 CYS A CA 1
ATOM 1360 C CA B CYS A 1 202 ? 4.737 61.486 0.363 0.50 20.87 202 CYS A CA 1
ATOM 1361 C C . CYS A 1 202 ? 6.084 61.576 -0.359 1.00 20.12 202 CYS A C 1
ATOM 1362 O O . CYS A 1 202 ? 6.660 62.658 -0.496 1.00 19.89 202 CYS A O 1
ATOM 1367 N N . PHE A 1 203 ? 6.577 60.433 -0.822 1.00 19.05 203 PHE A N 1
ATOM 1368 C CA . PHE A 1 203 ? 7.864 60.399 -1.488 1.00 18.25 203 PHE A CA 1
ATOM 1369 C C . PHE A 1 203 ? 7.892 61.297 -2.728 1.00 18.80 203 PHE A C 1
ATOM 1370 O O . PHE A 1 203 ? 8.803 62.107 -2.895 1.00 18.27 203 PHE A O 1
ATOM 1378 N N . ALA A 1 204 ? 6.904 61.143 -3.603 1.00 19.74 204 ALA A N 1
ATOM 1379 C CA . ALA A 1 204 ? 6.863 61.928 -4.840 1.00 20.45 204 ALA A CA 1
ATOM 1380 C C . ALA A 1 204 ? 6.731 63.426 -4.564 1.00 21.00 204 ALA A C 1
ATOM 1381 O O . ALA A 1 204 ? 7.228 64.241 -5.333 1.00 21.37 204 ALA A O 1
ATOM 1383 N N . ARG A 1 205 ? 6.062 63.769 -3.468 1.00 21.32 205 ARG A N 1
ATOM 1384 C CA . ARG A 1 205 ? 5.911 65.162 -3.047 1.00 21.72 205 ARG A CA 1
ATOM 1385 C C . ARG A 1 205 ? 7.218 65.761 -2.512 1.00 22.03 205 ARG A C 1
ATOM 1386 O O . ARG A 1 205 ? 7.535 66.918 -2.790 1.00 22.65 205 ARG A O 1
ATOM 1394 N N . ILE A 1 206 ? 7.974 64.968 -1.753 1.00 21.97 206 ILE A N 1
ATOM 1395 C CA . ILE A 1 206 ? 9.160 65.457 -1.030 1.00 22.26 206 ILE A CA 1
ATOM 1396 C C . ILE A 1 206 ? 10.451 65.278 -1.834 1.00 22.41 206 ILE A C 1
ATOM 1397 O O . ILE A 1 206 ? 11.349 66.120 -1.781 1.00 21.99 206 ILE A O 1
ATOM 1402 N N . ALA A 1 207 ? 10.531 64.187 -2.595 1.00 22.91 207 ALA A N 1
ATOM 1403 C CA . ALA A 1 207 ? 11.721 63.861 -3.388 1.00 23.72 207 ALA A CA 1
ATOM 1404 C C . ALA A 1 207 ? 12.292 64.993 -4.263 1.00 24.56 207 ALA A C 1
ATOM 1405 O O . ALA A 1 207 ? 13.515 65.127 -4.342 1.00 24.33 207 ALA A O 1
ATOM 1407 N N . PRO A 1 208 ? 11.428 65.778 -4.957 1.00 25.78 208 PRO A N 1
ATOM 1408 C CA . PRO A 1 208 ? 11.949 66.899 -5.765 1.00 26.30 208 PRO A CA 1
ATOM 1409 C C . PRO A 1 208 ? 12.750 67.959 -5.003 1.00 26.66 208 PRO A C 1
ATOM 1410 O O . PRO A 1 208 ? 13.628 68.595 -5.592 1.00 27.11 208 PRO A O 1
ATOM 1414 N N . GLY A 1 209 ? 12.464 68.148 -3.718 1.00 26.93 209 GLY A N 1
ATOM 1415 C CA . GLY A 1 209 ? 13.192 69.124 -2.908 1.00 27.00 209 GLY A CA 1
ATOM 1416 C C . GLY A 1 209 ? 14.498 68.611 -2.319 1.00 26.92 209 GLY A C 1
ATOM 1417 O O . GLY A 1 209 ? 14.991 69.169 -1.336 1.00 27.42 209 GLY A O 1
ATOM 1418 N N . LEU A 1 210 ? 15.066 67.558 -2.910 1.00 26.60 210 LEU A N 1
ATOM 1419 C CA . LEU A 1 210 ? 16.354 67.030 -2.475 1.00 26.21 210 LEU A CA 1
ATOM 1420 C C . LEU A 1 210 ? 17.418 67.252 -3.557 1.00 26.28 210 LEU A C 1
ATOM 1421 O O . LEU A 1 210 ? 17.124 67.104 -4.749 1.00 26.56 210 LEU A O 1
ATOM 1426 N N . PRO A 1 211 ? 18.648 67.633 -3.157 1.00 26.24 211 PRO A N 1
ATOM 1427 C CA . PRO A 1 211 ? 19.764 67.788 -4.102 1.00 26.18 211 PRO A CA 1
ATOM 1428 C C . PRO A 1 211 ? 20.228 66.460 -4.686 1.00 26.18 211 PRO A C 1
ATOM 1429 O O . PRO A 1 211 ? 20.036 65.418 -4.065 1.00 26.12 211 PRO A O 1
ATOM 1433 N N . SER A 1 212 ? 20.868 66.509 -5.852 1.00 25.97 212 SER A N 1
ATOM 1434 C CA . SER A 1 212 ? 21.274 65.298 -6.578 1.00 25.74 212 SER A CA 1
ATOM 1435 C C . SER A 1 212 ? 22.235 64.383 -5.810 1.00 25.24 212 SER A C 1
ATOM 1436 O O . SER A 1 212 ? 22.195 63.163 -5.976 1.00 25.73 212 SER A O 1
ATOM 1438 N N . SER A 1 213 ? 23.093 64.961 -4.973 1.00 24.49 213 SER A N 1
ATOM 1439 C CA . SER A 1 213 ? 24.082 64.175 -4.232 1.00 23.84 213 SER A CA 1
ATOM 1440 C C . SER A 1 213 ? 23.452 63.301 -3.141 1.00 22.52 213 SER A C 1
ATOM 1441 O O . SER A 1 213 ? 24.095 62.366 -2.669 1.00 23.33 213 SER A O 1
ATOM 1444 N N . VAL A 1 214 ? 22.209 63.601 -2.755 1.00 20.40 214 VAL A N 1
ATOM 1445 C CA . VAL A 1 214 ? 21.508 62.864 -1.691 1.00 18.49 214 VAL A CA 1
ATOM 1446 C C . VAL A 1 214 ? 20.834 61.603 -2.241 1.00 16.91 214 VAL A C 1
ATOM 1447 O O . VAL A 1 214 ? 20.106 61.650 -3.231 1.00 16.87 214 VAL A O 1
ATOM 1451 N N . ILE A 1 215 ? 21.090 60.472 -1.594 1.00 14.78 215 ILE A N 1
ATOM 1452 C CA . ILE A 1 215 ? 20.457 59.210 -1.966 1.00 14.11 215 ILE A CA 1
ATOM 1453 C C . ILE A 1 215 ? 19.059 59.180 -1.360 1.00 13.44 215 ILE A C 1
ATOM 1454 O O . ILE A 1 215 ? 18.875 59.525 -0.191 1.00 13.30 215 ILE A O 1
ATOM 1459 N N . ARG A 1 216 ? 18.077 58.804 -2.179 1.00 13.38 216 ARG A N 1
ATOM 1460 C CA . ARG A 1 216 ? 16.665 58.838 -1.808 1.00 13.64 216 ARG A CA 1
ATOM 1461 C C . ARG A 1 216 ? 16.109 57.437 -1.644 1.00 12.68 216 ARG A C 1
ATOM 1462 O O . ARG A 1 216 ? 16.223 56.607 -2.552 1.00 12.86 216 ARG A O 1
ATOM 1470 N N . ILE A 1 217 ? 15.466 57.188 -0.511 1.00 11.61 217 ILE A N 1
ATOM 1471 C CA . ILE A 1 217 ? 14.851 55.900 -0.241 1.00 11.43 217 ILE A CA 1
ATOM 1472 C C . ILE A 1 217 ? 13.370 56.111 0.028 1.00 11.19 217 ILE A C 1
ATOM 1473 O O . ILE A 1 217 ? 12.999 57.020 0.773 1.00 11.89 217 ILE A O 1
ATOM 1478 N N . ALA A 1 218 ? 12.524 55.297 -0.599 1.00 10.69 218 ALA A N 1
ATOM 1479 C CA . ALA A 1 218 ? 11.085 55.301 -0.320 1.00 10.78 218 ALA A CA 1
ATOM 1480 C C . ALA A 1 218 ? 10.791 54.154 0.621 1.00 11.33 218 ALA A C 1
ATOM 1481 O O . ALA A 1 218 ? 11.107 53.007 0.314 1.00 12.02 218 ALA A O 1
ATOM 1483 N N . GLU A 1 219 ? 10.206 54.456 1.775 1.00 11.99 219 GLU A N 1
ATOM 1484 C CA . GLU A 1 219 ? 9.848 53.426 2.735 1.00 12.93 219 GLU A CA 1
ATOM 1485 C C . GLU A 1 219 ? 8.350 53.280 2.856 1.00 13.30 219 GLU A C 1
ATOM 1486 O O . GLU A 1 219 ? 7.625 54.277 2.892 1.00 14.09 219 GLU A O 1
ATOM 1492 N N . SER A 1 220 ? 7.910 52.029 2.947 1.00 13.68 220 SER A N 1
ATOM 1493 C CA . SER A 1 220 ? 6.540 51.682 3.336 1.00 14.09 220 SER A CA 1
ATOM 1494 C C . SER A 1 220 ? 5.534 51.754 2.200 1.00 13.75 220 SER A C 1
ATOM 1495 O O . SER A 1 220 ? 5.734 52.445 1.208 1.00 13.90 220 SER A O 1
ATOM 1498 N N . GLY A 1 221 ? 4.449 51.008 2.377 1.00 13.58 221 GLY A N 1
ATOM 1499 C CA . GLY A 1 221 ? 3.296 51.085 1.503 1.00 13.71 221 GLY A CA 1
ATOM 1500 C C . GLY A 1 221 ? 3.373 50.304 0.209 1.00 13.70 221 GLY A C 1
ATOM 1501 O O . GLY A 1 221 ? 2.452 50.379 -0.584 1.00 14.96 221 GLY A O 1
ATOM 1502 N N . VAL A 1 222 ? 4.442 49.548 -0.022 1.00 12.70 222 VAL A N 1
ATOM 1503 C CA . VAL A 1 222 ? 4.575 48.824 -1.287 1.00 12.08 222 VAL A CA 1
ATOM 1504 C C . VAL A 1 222 ? 3.623 47.632 -1.303 1.00 12.11 222 VAL A C 1
ATOM 1505 O O . VAL A 1 222 ? 3.766 46.708 -0.503 1.00 13.07 222 VAL A O 1
ATOM 1509 N N . ARG A 1 223 ? 2.643 47.680 -2.204 1.00 11.53 223 ARG A N 1
ATOM 1510 C CA . ARG A 1 223 ? 1.649 46.617 -2.342 1.00 11.52 223 ARG A CA 1
ATOM 1511 C C . ARG A 1 223 ? 2.077 45.547 -3.347 1.00 11.08 223 ARG A C 1
ATOM 1512 O O . ARG A 1 223 ? 1.604 44.413 -3.295 1.00 10.83 223 ARG A O 1
ATOM 1520 N N . GLY A 1 224 ? 2.960 45.920 -4.266 1.00 10.85 224 GLY A N 1
ATOM 1521 C CA . GLY A 1 224 ? 3.405 45.047 -5.341 1.00 10.73 224 GLY A CA 1
ATOM 1522 C C . GLY A 1 224 ? 4.432 45.767 -6.186 1.00 10.17 224 GLY A C 1
ATOM 1523 O O . GLY A 1 224 ? 4.902 46.845 -5.832 1.00 10.17 224 GLY A O 1
ATOM 1524 N N . THR A 1 225 ? 4.789 45.170 -7.316 1.00 9.73 225 THR A N 1
ATOM 1525 C CA . THR A 1 225 ? 5.847 45.717 -8.156 1.00 9.85 225 THR A CA 1
ATOM 1526 C C . THR A 1 225 ? 5.522 47.105 -8.704 1.00 9.65 225 THR A C 1
ATOM 1527 O O . THR A 1 225 ? 6.413 47.935 -8.812 1.00 9.98 225 THR A O 1
ATOM 1531 N N . ALA A 1 226 ? 4.262 47.374 -9.035 1.00 9.90 226 ALA A N 1
ATOM 1532 C CA . ALA A 1 226 ? 3.891 48.688 -9.570 1.00 10.17 226 ALA A CA 1
ATOM 1533 C C . ALA A 1 226 ? 4.203 49.815 -8.584 1.00 9.90 226 ALA A C 1
ATOM 1534 O O . ALA A 1 226 ? 4.719 50.853 -8.982 1.00 10.17 226 ALA A O 1
ATOM 1536 N N . ASP A 1 227 ? 3.935 49.603 -7.301 1.00 10.02 227 ASP A N 1
ATOM 1537 C CA . ASP A 1 227 ? 4.234 50.626 -6.294 1.00 10.51 227 ASP A CA 1
ATOM 1538 C C . ASP A 1 227 ? 5.733 50.854 -6.148 1.00 10.13 227 ASP A C 1
ATOM 1539 O O . ASP A 1 227 ? 6.172 51.996 -5.984 1.00 10.09 227 ASP A O 1
ATOM 1544 N N . LEU A 1 228 ? 6.518 49.778 -6.175 1.00 9.67 228 LEU A N 1
ATOM 1545 C CA . LEU A 1 228 ? 7.966 49.894 -6.127 1.00 9.90 228 LEU A CA 1
ATOM 1546 C C . LEU A 1 228 ? 8.444 50.715 -7.321 1.00 8.98 228 LEU A C 1
ATOM 1547 O O . LEU A 1 228 ? 9.245 51.647 -7.177 1.00 9.51 228 LEU A O 1
ATOM 1552 N N . LEU A 1 229 ? 7.933 50.389 -8.504 1.00 9.20 229 LEU A N 1
ATOM 1553 C CA . LEU A 1 229 ? 8.299 51.107 -9.713 1.00 9.40 229 LEU A CA 1
ATOM 1554 C C . LEU A 1 229 ? 7.874 52.576 -9.662 1.00 9.33 229 LEU A C 1
ATOM 1555 O O . LEU A 1 229 ? 8.618 53.452 -10.102 1.00 9.77 229 LEU A O 1
ATOM 1560 N N . ALA A 1 230 ? 6.704 52.852 -9.103 1.00 9.23 230 ALA A N 1
ATOM 1561 C CA . ALA A 1 230 ? 6.226 54.229 -8.987 1.00 9.97 230 ALA A CA 1
ATOM 1562 C C . ALA A 1 230 ? 7.174 55.058 -8.126 1.00 9.77 230 ALA A C 1
ATOM 1563 O O . ALA A 1 230 ? 7.454 56.210 -8.437 1.00 10.36 230 ALA A O 1
ATOM 1565 N N . TYR A 1 231 ? 7.666 54.476 -7.036 1.00 9.78 231 TYR A N 1
ATOM 1566 C CA . TYR A 1 231 ? 8.642 55.160 -6.201 1.00 9.95 231 TYR A CA 1
ATOM 1567 C C . TYR A 1 231 ? 9.932 55.407 -6.987 1.00 10.03 231 TYR A C 1
ATOM 1568 O O . TYR A 1 231 ? 10.499 56.507 -6.950 1.00 11.00 231 TYR A O 1
ATOM 1577 N N . ALA A 1 232 ? 10.417 54.381 -7.679 1.00 10.41 232 ALA A N 1
ATOM 1578 C CA . ALA A 1 232 ? 11.607 54.516 -8.514 1.00 10.95 232 ALA A CA 1
ATOM 1579 C C . ALA A 1 232 ? 11.433 55.606 -9.578 1.00 11.38 232 ALA A C 1
ATOM 1580 O O . ALA A 1 232 ? 12.356 56.388 -9.852 1.00 12.44 232 ALA A O 1
ATOM 1582 N N . GLY A 1 233 ? 10.245 55.667 -10.180 1.00 11.27 233 GLY A N 1
ATOM 1583 C CA . GLY A 1 233 ? 9.950 56.682 -11.198 1.00 12.07 233 GLY A CA 1
ATOM 1584 C C . GLY A 1 233 ? 9.936 58.106 -10.673 1.00 12.85 233 GLY A C 1
ATOM 1585 O O . GLY A 1 233 ? 10.112 59.055 -11.431 1.00 14.34 233 GLY A O 1
ATOM 1586 N N . ALA A 1 234 ? 9.709 58.255 -9.374 1.00 13.28 234 ALA A N 1
ATOM 1587 C CA . ALA A 1 234 ? 9.788 59.553 -8.715 1.00 14.11 234 ALA A CA 1
ATOM 1588 C C . ALA A 1 234 ? 11.195 59.840 -8.171 1.00 14.42 234 ALA A C 1
ATOM 1589 O O . ALA A 1 234 ? 11.409 60.884 -7.544 1.00 15.50 234 ALA A O 1
ATOM 1591 N N . GLY A 1 235 ? 12.144 58.932 -8.407 1.00 14.49 235 GLY A N 1
ATOM 1592 C CA . GLY A 1 235 ? 13.551 59.148 -8.066 1.00 14.97 235 GLY A CA 1
ATOM 1593 C C . GLY A 1 235 ? 14.122 58.289 -6.953 1.00 14.67 235 GLY A C 1
ATOM 1594 O O . GLY A 1 235 ? 15.282 58.484 -6.563 1.00 15.58 235 GLY A O 1
ATOM 1595 N N . ALA A 1 236 ? 13.347 57.342 -6.428 1.00 13.76 236 ALA A N 1
ATOM 1596 C CA . ALA A 1 236 ? 13.865 56.472 -5.370 1.00 13.44 236 ALA A CA 1
ATOM 1597 C C . ALA A 1 236 ? 15.024 55.622 -5.875 1.00 13.16 236 ALA A C 1
ATOM 1598 O O . ALA A 1 236 ? 14.899 54.916 -6.888 1.00 14.31 236 ALA A O 1
ATOM 1600 N N . ASP A 1 237 ? 16.147 55.683 -5.164 1.00 12.44 237 ASP A N 1
ATOM 1601 C CA . ASP A 1 237 ? 17.286 54.809 -5.427 1.00 12.66 237 ASP A CA 1
ATOM 1602 C C . ASP A 1 237 ? 17.071 53.406 -4.868 1.00 12.14 237 ASP A C 1
ATOM 1603 O O . ASP A 1 237 ? 17.621 52.434 -5.377 1.00 12.12 237 ASP A O 1
ATOM 1608 N N . ALA A 1 238 ? 16.277 53.317 -3.807 1.00 11.23 238 ALA A N 1
ATOM 1609 C CA . ALA A 1 238 ? 15.959 52.056 -3.168 1.00 10.70 238 ALA A CA 1
ATOM 1610 C C . ALA A 1 238 ? 14.616 52.192 -2.494 1.00 10.40 238 ALA A C 1
ATOM 1611 O O . ALA A 1 238 ? 14.153 53.311 -2.222 1.00 10.38 238 ALA A O 1
ATOM 1613 N N . VAL A 1 239 ? 14.000 51.047 -2.227 1.00 10.34 239 VAL A N 1
ATOM 1614 C CA . VAL A 1 239 ? 12.669 50.981 -1.653 1.00 11.06 239 VAL A CA 1
ATOM 1615 C C . VAL A 1 239 ? 12.710 49.970 -0.512 1.00 11.24 239 VAL A C 1
ATOM 1616 O O . VAL A 1 239 ? 13.263 48.878 -0.669 1.00 12.20 239 VAL A O 1
ATOM 1620 N N . LEU A 1 240 ? 12.144 50.347 0.634 1.00 11.16 240 LEU A N 1
ATOM 1621 C CA . LEU A 1 240 ? 12.117 49.484 1.803 1.00 11.85 240 LEU A CA 1
ATOM 1622 C C . LEU A 1 240 ? 10.739 48.870 1.956 1.00 11.66 240 LEU A C 1
ATOM 1623 O O . LEU A 1 240 ? 9.731 49.580 1.920 1.00 12.03 240 LEU A O 1
ATOM 1628 N N . VAL A 1 241 ? 10.720 47.549 2.123 1.00 11.80 241 VAL A N 1
ATOM 1629 C CA . VAL A 1 241 ? 9.498 46.760 2.209 1.00 12.37 241 VAL A CA 1
ATOM 1630 C C . VAL A 1 241 ? 9.562 45.861 3.433 1.00 12.83 241 VAL A C 1
ATOM 1631 O O . VAL A 1 241 ? 10.562 45.161 3.655 1.00 12.15 241 VAL A O 1
ATOM 1635 N N . GLY A 1 242 ? 8.483 45.896 4.214 1.00 14.21 242 GLY A N 1
ATOM 1636 C CA . GLY A 1 242 ? 8.379 45.149 5.459 1.00 15.38 242 GLY A CA 1
ATOM 1637 C C . GLY A 1 242 ? 7.249 44.143 5.410 1.00 16.36 242 GLY A C 1
ATOM 1638 O O . GLY A 1 242 ? 7.485 42.973 5.116 1.00 16.44 242 GLY A O 1
ATOM 1639 N N . GLU A 1 243 ? 6.029 44.615 5.683 1.00 17.35 243 GLU A N 1
ATOM 1640 C CA . GLU A 1 243 ? 4.844 43.750 5.848 1.00 18.11 243 GLU A CA 1
ATOM 1641 C C . GLU A 1 243 ? 4.680 42.719 4.734 1.00 18.01 243 GLU A C 1
ATOM 1642 O O . GLU A 1 243 ? 4.508 41.532 5.010 1.00 18.95 243 GLU A O 1
ATOM 1648 N N . GLY A 1 244 ? 4.739 43.170 3.486 1.00 17.74 244 GLY A N 1
ATOM 1649 C CA . GLY A 1 244 ? 4.542 42.292 2.333 1.00 17.70 244 GLY A CA 1
ATOM 1650 C C . GLY A 1 244 ? 5.578 41.193 2.174 1.00 17.37 244 GLY A C 1
ATOM 1651 O O . GLY A 1 244 ? 5.344 40.211 1.472 1.00 17.70 244 GLY A O 1
ATOM 1652 N N . LEU A 1 245 ? 6.731 41.367 2.817 1.00 16.73 245 LEU A N 1
ATOM 1653 C CA . LEU A 1 245 ? 7.781 40.357 2.837 1.00 16.18 245 LEU A CA 1
ATOM 1654 C C . LEU A 1 245 ? 7.708 39.499 4.097 1.00 16.58 245 LEU A C 1
ATOM 1655 O O . LEU A 1 245 ? 7.778 38.281 4.009 1.00 16.57 245 LEU A O 1
ATOM 1660 N N . VAL A 1 246 ? 7.564 40.120 5.267 1.00 16.96 246 VAL A N 1
ATOM 1661 C CA . VAL A 1 246 ? 7.524 39.347 6.512 1.00 17.95 246 VAL A CA 1
ATOM 1662 C C . VAL A 1 246 ? 6.346 38.384 6.575 1.00 17.76 246 VAL A C 1
ATOM 1663 O O . VAL A 1 246 ? 6.461 37.310 7.165 1.00 18.20 246 VAL A O 1
ATOM 1667 N N . THR A 1 247 ? 5.226 38.759 5.956 1.00 17.32 247 THR A N 1
ATOM 1668 C CA . THR A 1 247 ? 4.033 37.912 5.950 1.00 16.90 247 THR A CA 1
ATOM 1669 C C . THR A 1 247 ? 3.926 37.017 4.712 1.00 16.15 247 THR A C 1
ATOM 1670 O O . THR A 1 247 ? 2.948 36.290 4.567 1.00 16.40 247 THR A O 1
ATOM 1674 N N . SER A 1 248 ? 4.920 37.050 3.828 1.00 15.10 248 SER A N 1
ATOM 1675 C CA . SER A 1 248 ? 4.920 36.173 2.656 1.00 14.23 248 SER A CA 1
ATOM 1676 C C . SER A 1 248 ? 5.213 34.740 3.072 1.00 14.06 248 SER A C 1
ATOM 1677 O O . SER A 1 248 ? 6.027 34.503 3.966 1.00 14.55 248 SER A O 1
ATOM 1680 N N . GLY A 1 249 ? 4.578 33.776 2.411 1.00 13.72 249 GLY A N 1
ATOM 1681 C CA . GLY A 1 249 ? 4.964 32.376 2.582 1.00 13.65 249 GLY A CA 1
ATOM 1682 C C . GLY A 1 249 ? 6.347 32.062 2.032 1.00 13.27 249 GLY A C 1
ATOM 1683 O O . GLY A 1 249 ? 6.955 31.055 2.395 1.00 14.29 249 GLY A O 1
ATOM 1684 N N . ASP A 1 250 ? 6.849 32.935 1.164 1.00 12.04 250 ASP A N 1
ATOM 1685 C CA . ASP A 1 250 ? 8.050 32.655 0.396 1.00 11.30 250 ASP A CA 1
ATOM 1686 C C . ASP A 1 250 ? 8.856 33.942 0.270 1.00 10.88 250 ASP A C 1
ATOM 1687 O O . ASP A 1 250 ? 8.873 34.572 -0.782 1.00 10.65 250 ASP A O 1
ATOM 1692 N N . PRO A 1 251 ? 9.532 34.347 1.359 1.00 11.05 251 PRO A N 1
ATOM 1693 C CA . PRO A 1 251 ? 10.271 35.606 1.328 1.00 11.02 251 PRO A CA 1
ATOM 1694 C C . PRO A 1 251 ? 11.337 35.684 0.237 1.00 10.44 251 PRO A C 1
ATOM 1695 O O . PRO A 1 251 ? 11.552 36.761 -0.302 1.00 10.24 251 PRO A O 1
ATOM 1699 N N . ARG A 1 252 ? 12.002 34.576 -0.086 1.00 10.20 252 ARG A N 1
ATOM 1700 C CA . ARG A 1 252 ? 13.007 34.614 -1.138 1.00 10.62 252 ARG A CA 1
ATOM 1701 C C . ARG A 1 252 ? 12.383 34.998 -2.468 1.00 10.15 252 ARG A C 1
ATOM 1702 O O . ARG A 1 252 ? 12.869 35.892 -3.160 1.00 10.14 252 ARG A O 1
ATOM 1710 N N . ALA A 1 253 ? 11.313 34.303 -2.849 1.00 9.78 253 ALA A N 1
ATOM 1711 C CA . ALA A 1 253 ? 10.645 34.607 -4.109 1.00 9.79 253 ALA A CA 1
ATOM 1712 C C . ALA A 1 253 ? 10.006 35.987 -4.098 1.00 9.62 253 ALA A C 1
ATOM 1713 O O . ALA A 1 253 ? 10.019 36.676 -5.116 1.00 9.63 253 ALA A O 1
ATOM 1715 N N . ALA A 1 254 ? 9.460 36.397 -2.956 1.00 9.63 254 ALA A N 1
ATOM 1716 C CA . ALA A 1 254 ? 8.825 37.706 -2.850 1.00 9.84 254 ALA A CA 1
ATOM 1717 C C . ALA A 1 254 ? 9.846 38.818 -3.074 1.00 10.05 254 ALA A C 1
ATOM 1718 O O . ALA A 1 254 ? 9.574 39.785 -3.788 1.00 9.74 254 ALA A O 1
ATOM 1720 N N . VAL A 1 255 ? 11.039 38.670 -2.498 1.00 9.67 255 VAL A N 1
ATOM 1721 C CA . VAL A 1 255 ? 12.112 39.631 -2.755 1.00 9.53 255 VAL A CA 1
ATOM 1722 C C . VAL A 1 255 ? 12.542 39.598 -4.222 1.00 9.10 255 VAL A C 1
ATOM 1723 O O . VAL A 1 255 ? 12.686 40.646 -4.841 1.00 8.93 255 VAL A O 1
ATOM 1727 N N . ALA A 1 256 ? 12.711 38.407 -4.795 1.00 9.49 256 ALA A N 1
ATOM 1728 C CA . ALA A 1 256 ? 13.092 38.304 -6.205 1.00 9.96 256 ALA A CA 1
ATOM 1729 C C . ALA A 1 256 ? 12.048 38.960 -7.111 1.00 9.75 256 ALA A C 1
ATOM 1730 O O . ALA A 1 256 ? 12.387 39.585 -8.116 1.00 10.04 256 ALA A O 1
ATOM 1732 N N . ASP A 1 257 ? 10.776 38.809 -6.758 1.00 9.15 257 ASP A N 1
ATOM 1733 C CA . ASP A 1 257 ? 9.694 39.450 -7.510 1.00 10.20 257 ASP A CA 1
ATOM 1734 C C . ASP A 1 257 ? 9.830 40.980 -7.462 1.00 10.47 257 ASP A C 1
ATOM 1735 O O . ASP A 1 257 ? 9.584 41.652 -8.452 1.00 12.07 257 ASP A O 1
ATOM 1740 N N . LEU A 1 258 ? 10.246 41.535 -6.328 1.00 10.37 258 LEU A N 1
ATOM 1741 C CA . LEU A 1 258 ? 10.490 42.980 -6.243 1.00 10.36 258 LEU A CA 1
ATOM 1742 C C . LEU A 1 258 ? 11.748 43.397 -6.998 1.00 10.51 258 LEU A C 1
ATOM 1743 O O . LEU A 1 258 ? 11.749 44.400 -7.711 1.00 11.00 258 LEU A O 1
ATOM 1748 N N . VAL A 1 259 ? 12.821 42.628 -6.839 1.00 10.51 259 VAL A N 1
ATOM 1749 C CA . VAL A 1 259 ? 14.088 42.931 -7.499 1.00 11.59 259 VAL A CA 1
ATOM 1750 C C . VAL A 1 259 ? 13.934 42.976 -9.027 1.00 11.72 259 VAL A C 1
ATOM 1751 O O . VAL A 1 259 ? 14.560 43.803 -9.689 1.00 12.99 259 VAL A O 1
ATOM 1755 N N . THR A 1 260 ? 13.088 42.100 -9.570 1.00 11.44 260 THR A N 1
ATOM 1756 C CA . THR A 1 260 ? 12.831 42.022 -11.008 1.00 11.67 260 THR A CA 1
ATOM 1757 C C . THR A 1 260 ? 11.620 42.857 -11.467 1.00 11.61 260 THR A C 1
ATOM 1758 O O . THR A 1 260 ? 11.147 42.694 -12.587 1.00 11.76 260 THR A O 1
ATOM 1762 N N . ALA A 1 261 ? 11.143 43.767 -10.623 1.00 11.57 261 ALA A N 1
ATOM 1763 C CA . ALA A 1 261 ? 9.927 44.551 -10.905 1.00 12.05 261 ALA A CA 1
ATOM 1764 C C . ALA A 1 261 ? 9.929 45.199 -12.288 1.00 12.62 261 ALA A C 1
ATOM 1765 O O . ALA A 1 261 ? 8.938 45.113 -13.024 1.00 13.62 261 ALA A O 1
ATOM 1767 N N . GLY A 1 262 ? 11.034 45.857 -12.626 1.00 12.91 262 GLY A N 1
ATOM 1768 C CA . GLY A 1 262 ? 11.133 46.599 -13.879 1.00 13.62 262 GLY A CA 1
ATOM 1769 C C . GLY A 1 262 ? 11.893 45.921 -15.001 1.00 14.13 262 GLY A C 1
ATOM 1770 O O . GLY A 1 262 ? 11.957 46.454 -16.105 1.00 14.31 262 GLY A O 1
ATOM 1771 N N . THR A 1 263 ? 12.457 44.746 -14.735 1.00 14.77 263 THR A N 1
ATOM 1772 C CA . THR A 1 263 ? 13.274 44.042 -15.722 1.00 15.55 263 THR A CA 1
ATOM 1773 C C . THR A 1 263 ? 12.570 42.811 -16.286 1.00 15.76 263 THR A C 1
ATOM 1774 O O . THR A 1 263 ? 13.199 41.980 -16.949 1.00 17.27 263 THR A O 1
ATOM 1778 N N . HIS A 1 264 ? 11.270 42.692 -16.033 1.00 15.26 264 HIS A N 1
ATOM 1779 C CA . HIS A 1 264 ? 10.453 41.644 -16.634 1.00 15.18 264 HIS A CA 1
ATOM 1780 C C . HIS A 1 264 ? 9.284 42.284 -17.379 1.00 15.58 264 HIS A C 1
ATOM 1781 O O . HIS A 1 264 ? 8.852 43.375 -17.007 1.00 15.69 264 HIS A O 1
ATOM 1788 N N . PRO A 1 265 ? 8.766 41.612 -18.425 1.00 16.13 265 PRO A N 1
ATOM 1789 C CA . PRO A 1 265 ? 9.377 40.432 -19.037 1.00 16.48 265 PRO A CA 1
ATOM 1790 C C . PRO A 1 265 ? 10.719 40.790 -19.656 1.00 16.83 265 PRO A C 1
ATOM 1791 O O . PRO A 1 265 ? 10.845 41.831 -20.309 1.00 16.99 265 PRO A O 1
ATOM 1795 N N . SER A 1 266 ? 11.721 39.954 -19.428 1.00 17.00 266 SER A N 1
ATOM 1796 C CA . SER A 1 266 ? 13.054 40.259 -19.922 1.00 17.61 266 SER A CA 1
ATOM 1797 C C . SER A 1 266 ? 13.075 40.236 -21.442 1.00 17.49 266 SER A C 1
ATOM 1798 O O . SER A 1 266 ? 12.314 39.511 -22.079 1.00 17.32 266 SER A O 1
ATOM 1801 N N . CYS A 1 267 ? 13.937 41.052 -22.026 1.00 17.42 267 CYS A N 1
ATOM 1802 C CA . CYS A 1 267 ? 14.051 41.082 -23.473 1.00 18.15 267 CYS A CA 1
ATOM 1803 C C . CYS A 1 267 ? 14.460 39.704 -23.975 1.00 18.77 267 CYS A C 1
ATOM 1804 O O . CYS A 1 267 ? 15.253 39.015 -23.321 1.00 18.49 267 CYS A O 1
ATOM 1807 N N . PRO A 1 268 ? 13.897 39.276 -25.117 1.00 19.90 268 PRO A N 1
ATOM 1808 C CA . PRO A 1 268 ? 14.172 37.924 -25.590 1.00 21.17 268 PRO A CA 1
ATOM 1809 C C . PRO A 1 268 ? 15.609 37.750 -26.070 1.00 22.50 268 PRO A C 1
ATOM 1810 O O . PRO A 1 268 ? 16.246 38.715 -26.495 1.00 22.37 268 PRO A O 1
ATOM 1814 N N . LYS A 1 269 ? 16.106 36.520 -25.972 1.00 24.15 269 LYS A N 1
ATOM 1815 C CA . LYS A 1 269 ? 17.427 36.168 -26.467 1.00 25.43 269 LYS A CA 1
ATOM 1816 C C . LYS A 1 269 ? 17.313 35.791 -27.942 1.00 26.46 269 LYS A C 1
ATOM 1817 O O . LYS A 1 269 ? 16.459 34.977 -28.301 1.00 27.00 269 LYS A O 1
ATOM 1819 N N . PRO A 1 270 ? 18.146 36.400 -28.806 1.00 27.47 270 PRO A N 1
ATOM 1820 C CA . PRO A 1 270 ? 18.216 35.981 -30.209 1.00 27.91 270 PRO A CA 1
ATOM 1821 C C . PRO A 1 270 ? 18.623 34.513 -30.374 1.00 28.34 270 PRO A C 1
ATOM 1822 O O . PRO A 1 270 ? 17.894 33.733 -30.994 1.00 29.08 270 PRO A O 1
#

GO terms:
  GO:0000287 magnesium ion binding (F, IDA)
  GO:0004425 indole-3-glycerol-phosphate synthase activity (F, IDA)
  GO:0046391 5-phosphoribose 1-diphosphate metabolic process (P, IDA)
  GO:0000162 L-tryptophan biosynthetic process (P, IDA)

CATH classification: 3.20.20.70

Nearest PDB structures (foldseek):
  3qja-assembly1_A  TM=1.004E+00  e=2.008E-47  Mycobacterium tuberculosis
  3t55-assembly1_A  TM=9.721E-01  e=3.440E-39  Mycobacterium tuberculosis
  3tsm-assembly1_B  TM=8.941E-01  e=1.477E-21  Brucella abortus 2308
  6bma-assembly1_B  TM=8.300E-01  e=2.718E-20  Campylobacter jejuni subsp. jejuni NCTC 11168 = ATCC 700819
  3uxd-assembly1_A  TM=9.227E-01  e=1.693E-16  Escherichia coli

Radius of gyration: 17.62 Å; Cα contacts (8 Å, |Δi|>4): 489; chains: 1; bounding box: 39×39×64 Å

Sequence (254 aa):
ATVLDSILEGVRADVAAREASSVSLSSEIKAAAAAAPPPLDVMAALREPGIGVIAEVKDPAKLAQAYQDGGARIVVSVVTEQRRFQGSLDDLDAVRASVSSIPVLRKDFVVQPYQIHEARAHGADMLLLIVAALEQSSVLVSMLDRTESLGMTALVEVHTEQEADRALKAGAKVIGVNARDLMTLDVDRDCCFARIAPGLPSSVIRIAESGVRGTADLLAYAGAGADAVLVGEGLVTSGDPRAAVADLVTAGTHPSCPKP

Solvent-accessible surface area: 11448 Å² total; per-residue (Å²): 116,79,111,29,86,64,82,4,124,36,18,92,57,59,1,60,68,28,61,92,98,66,42,64,84,100,10,83,63,44,6,89,88,18,105,120,40,72,92,0,24,53,13,4,155,93,130,60,55,1,1,0,0,5,15,122,132,38,21,56,39,0,82,18,0,51,80,8,39,6,30,0,0,0,6,52,14,23,48,202,122,28,119,22,4,15,92,37,0,62,40,0,55,95,13,10,87,33,8,0,0,7,22,24,68,5,9,56,52,8,6,0,11,11,7,8,27,38,8,0,1,0,1,9,0,23,0,52,17,6,141,60,90,50,0,52,58,2,3,78,82,0,56,81,44,42,6,14,3,0,0,18,1,40,56,78,68,28,1,68,73,0,49,181,11,38,8,107,0,0,0,1,19,3,84,42,72,84,78,114,62,58,53,78,55,1,2,55,132,2,2,101,38,11,67,105,93,11,10,37,0,0,0,15,15,20,177,30,44,74,18,1,64,67,11,23,73,38,34,8,54,0,0,5,7,8,107,44,3,39,92,36,88,79,27,132,41,19,0,35,85,14,57,60,5,48,98,103,129,89,119,124,98,185

Foldseek 3Di:
DVVLVVVVVLVVVLLVVVCVPQPLVNLLVLLVPADAADQVVVLLPPDAAAEEEEDCCLLVLLLLLVLLPHSEYEYEADSVPHVVSLVSLLSNQVNDDHAYEYEDADQDLSVLSNCSSSHHQEYEYELVNDDLVRLLVSQVSNVVSNHAYAYEDAALVSVVSCVVSPHQEYEHEQADPPPRDGHLCSLLVNVVVDDPRHAYEYEDDDPALVSSVVSVVSPHSYYYDYPQQNPDPRNNVRSNRNRCSPCPPPDDDD

Secondary structure (DSSP, 8-state):
-HHHHHHHHHHHHHHHHHHTTS-HHHHHHHHHHSPPPP-HHHHHTSSS-EEEEEE--HHHHHHHHHHTT-SEEEEE--GGGHHHHHHHHHHHHHH-SS-EEEES---SHHHHHHHHHTT-SEEEEEGGGS-HHHHHHHHHHHHHTT-EEEEEESSHHHHHHHHHHT-SEEEEESB-TTT--B-TTHHHHHGGGS-TTSEEEEES---SHHHHHHHHHTT-SEEEE-HHHHT-S-HHHHHHHHHTTTT-SPPPP-

InterPro domains:
  IPR001468 Indole-3-glycerol phosphate synthase, conserved site [PS00614] (54-71)
  IPR011060 Ribulose-phosphate binding barrel [SSF51366] (15-260)
  IPR013785 Aldolase-type TIM barrel [G3DSA:3.20.20.70] (1-272)
  IPR013798 Indole-3-glycerol phosphate synthase domain [MF_00134_B] (5-260)
  IPR013798 Indole-3-glycerol phosphate synthase domain [PF00218] (7-258)
  IPR013798 Indole-3-glycerol phosphate synthase domain [cd00331] (45-258)
  IPR045186 Indole-3-glycerol phosphate synthase [PTHR22854] (3-259)

Organism: Mycobacterium tuberculosis (strain ATCC 25618 / H37Rv) (NCBI:txid83332)